Protein AF-0000000068716105 (afdb_homodimer)

Organism: Bacillus thuringiensis (NCBI:txid1428)

Solvent-accessible surface area (backbone atoms only — not comparable to full-atom values): 15170 Å² total; per-residue (Å²): 141,80,82,82,73,79,74,90,69,77,78,75,69,70,77,63,71,76,66,71,75,69,74,71,76,75,74,76,77,74,76,75,74,74,71,72,64,77,72,72,66,58,51,71,46,71,33,35,36,39,41,33,34,45,45,61,35,68,44,78,45,56,39,78,57,59,36,34,36,40,36,34,21,76,18,67,44,70,47,35,56,28,26,69,95,76,71,38,77,41,80,36,47,46,70,33,71,48,77,46,77,45,68,53,88,64,67,48,79,40,65,29,34,16,79,88,35,44,91,39,53,18,48,39,34,38,35,27,83,136,86,74,88,76,79,79,75,73,74,75,71,71,70,73,65,69,73,66,72,75,69,72,71,78,74,74,75,76,74,77,75,73,73,71,72,64,77,69,71,66,60,52,71,44,71,34,35,37,40,40,33,36,45,46,61,37,68,42,77,44,55,39,77,57,58,36,34,36,41,37,34,20,74,17,67,44,71,45,35,54,28,27,67,96,75,72,38,77,41,80,37,46,46,69,33,68,48,77,46,75,45,68,52,88,64,68,47,79,40,65,29,32,18,78,88,35,44,91,40,54,18,47,39,34,38,35,28,83

Foldseek 3Di:
DDPPPPPDPDDPPPPPDPPDPPVPPPPPPPPPPPPVVVCVVVDDDDDDDDFDEDVVQEAEDEQPDKDKDKDAAQDQAWWWWDFVVQPGTGIAGHGGIDIDIGHHNDFDKTKTATPVCRVVPHIGIYGYD/DDDDPPPPPDPDPPPPPPPDPPVPPPPPPPPPPPPVVVCVVVDDDDDDDDFDEDVVQEAEDEQPDKDKDKDAAQDQAKWWWDFVVQPGTGIAGHGGIDIDIGHHNDFDKTKTATPVCRVVPHIGIYGYD

Structure (mmCIF, N/CA/C/O backbone):
data_AF-0000000068716105-model_v1
#
loop_
_entity.id
_entity.type
_entity.pdbx_description
1 polymer 'Cytochrome B'
#
loop_
_atom_site.group_PDB
_atom_site.id
_atom_site.type_symbol
_atom_site.label_atom_id
_atom_site.label_alt_id
_atom_site.label_comp_id
_atom_site.label_asym_id
_atom_site.label_entity_id
_atom_site.label_seq_id
_atom_site.pdbx_PDB_ins_code
_atom_site.Cartn_x
_atom_site.Cartn_y
_atom_site.Cartn_z
_atom_site.occupancy
_atom_site.B_iso_or_equiv
_atom_site.auth_seq_id
_atom_site.auth_comp_id
_atom_site.auth_asym_id
_atom_site.auth_atom_id
_atom_site.pdbx_PDB_model_num
ATOM 1 N N . MET A 1 1 ? -62.469 113.5 -7.594 1 25.72 1 MET A N 1
ATOM 2 C CA . MET A 1 1 ? -61.531 112.688 -8.367 1 25.72 1 MET A CA 1
ATOM 3 C C . MET A 1 1 ? -61.25 111.375 -7.656 1 25.72 1 MET A C 1
ATOM 5 O O . MET A 1 1 ? -61.125 110.312 -8.297 1 25.72 1 MET A O 1
ATOM 9 N N . SER A 1 2 ? -60.875 111.25 -6.277 1 31.31 2 SER A N 1
ATOM 10 C CA . SER A 1 2 ? -59.656 110.562 -5.82 1 31.31 2 SER A CA 1
ATOM 11 C C . SER A 1 2 ? -59.969 109.125 -5.359 1 31.31 2 SER A C 1
ATOM 13 O O . SER A 1 2 ? -59.094 108.375 -5.031 1 31.31 2 SER A O 1
ATOM 15 N N . MET A 1 3 ? -61.156 108.688 -4.941 1 34.69 3 MET A N 1
ATOM 16 C CA . MET A 1 3 ? -61.375 107.688 -3.871 1 34.69 3 MET A CA 1
ATOM 17 C C . MET A 1 3 ? -61.188 106.312 -4.391 1 34.69 3 MET A C 1
ATOM 19 O O . MET A 1 3 ? -61.438 105.312 -3.668 1 34.69 3 MET A O 1
ATOM 23 N N . ASN A 1 4 ? -60.938 106 -5.789 1 39 4 ASN A N 1
ATOM 24 C CA . ASN A 1 4 ? -61.188 104.688 -6.324 1 39 4 ASN A CA 1
ATOM 25 C C . ASN A 1 4 ? -60.062 103.75 -5.957 1 39 4 ASN A C 1
ATOM 27 O O . ASN A 1 4 ? -59.281 103.312 -6.816 1 39 4 ASN A O 1
ATOM 31 N N . ARG A 1 5 ? -59.062 104.062 -5.035 1 38.88 5 ARG A N 1
ATOM 32 C CA . ARG A 1 5 ? -57.75 103.438 -4.941 1 38.88 5 ARG A CA 1
ATOM 33 C C . ARG A 1 5 ? -57.875 102 -4.48 1 38.88 5 ARG A C 1
ATOM 35 O O . ARG A 1 5 ? -56.875 101.312 -4.301 1 38.88 5 ARG A O 1
ATOM 42 N N . TRP A 1 6 ? -59 101.5 -3.787 1 37.72 6 TRP A N 1
ATOM 43 C CA . TRP A 1 6 ? -58.938 100.438 -2.77 1 37.72 6 TRP A CA 1
ATOM 44 C C . TRP A 1 6 ? -58.75 99.125 -3.412 1 37.72 6 TRP A C 1
ATOM 46 O O . TRP A 1 6 ? -58.469 98.125 -2.721 1 37.72 6 TRP A O 1
ATOM 56 N N . LEU A 1 7 ? -59.062 98.938 -4.746 1 35.5 7 LEU A N 1
ATOM 57 C CA . LEU A 1 7 ? -59.531 97.625 -5.156 1 35.5 7 LEU A CA 1
ATOM 58 C C . LEU A 1 7 ? -58.375 96.625 -5.129 1 35.5 7 LEU A C 1
ATOM 60 O O . LEU A 1 7 ? -58.531 95.5 -4.656 1 35.5 7 LEU A O 1
ATOM 64 N N . PHE A 1 8 ? -57.188 96.625 -5.898 1 39.88 8 PHE A N 1
ATOM 65 C CA . PHE A 1 8 ? -56.688 95.5 -6.695 1 39.88 8 PHE A CA 1
ATOM 66 C C . PHE A 1 8 ? -55.688 94.688 -5.906 1 39.88 8 PHE A C 1
ATOM 68 O O . PHE A 1 8 ? -54.5 94.688 -6.176 1 39.88 8 PHE A O 1
ATOM 75 N N . ARG A 1 9 ? -55.656 94.812 -4.535 1 36.78 9 ARG A N 1
ATOM 76 C CA . ARG A 1 9 ? -54.5 94.312 -3.768 1 36.78 9 ARG A CA 1
ATOM 77 C C . ARG A 1 9 ? -54.344 92.812 -3.881 1 36.78 9 ARG A C 1
ATOM 79 O O . ARG A 1 9 ? -53.219 92.312 -3.791 1 36.78 9 ARG A O 1
ATOM 86 N N . PHE A 1 10 ? -55.406 92 -3.635 1 38.53 10 PHE A N 1
ATOM 87 C CA . PHE A 1 10 ? -55.219 90.875 -2.75 1 38.53 10 PHE A CA 1
ATOM 88 C C . PHE A 1 10 ? -54.625 89.688 -3.51 1 38.53 10 PHE A C 1
ATOM 90 O O . PHE A 1 10 ? -54.375 88.625 -2.922 1 38.53 10 PHE A O 1
ATOM 97 N N . SER A 1 11 ? -54.75 89.562 -4.855 1 38.34 11 SER A N 1
ATOM 98 C CA . SER A 1 11 ? -54.875 88.188 -5.391 1 38.34 11 SER A CA 1
ATOM 99 C C . SER A 1 11 ? -53.531 87.5 -5.363 1 38.34 11 SER A C 1
ATOM 101 O O . SER A 1 11 ? -53.438 86.375 -5.852 1 38.34 11 SER A O 1
ATOM 103 N N . SER A 1 12 ? -52.406 88.188 -5.203 1 40.97 12 SER A N 1
ATOM 104 C CA . SER A 1 12 ? -51.188 87.562 -5.797 1 40.97 12 SER A CA 1
ATOM 105 C C . SER A 1 12 ? -50.656 86.438 -4.938 1 40.97 12 SER A C 1
ATOM 107 O O . SER A 1 12 ? -49.562 85.938 -5.191 1 40.97 12 SER A O 1
ATOM 109 N N . LEU A 1 13 ? -51.219 86.312 -3.68 1 38.12 13 LEU A N 1
ATOM 110 C CA . LEU A 1 13 ? -50.438 85.625 -2.662 1 38.12 13 LEU A CA 1
ATOM 111 C C . LEU A 1 13 ? -50.281 84.125 -3.008 1 38.12 13 LEU A C 1
ATOM 113 O O . LEU A 1 13 ? -49.406 83.438 -2.465 1 38.12 13 LEU A O 1
ATOM 117 N N . LEU A 1 14 ? -51.25 83.562 -3.76 1 39.34 14 LEU A N 1
ATOM 118 C CA . LEU A 1 14 ? -51.438 82.125 -3.572 1 39.34 14 LEU A CA 1
ATOM 119 C C . LEU A 1 14 ? -50.312 81.375 -4.23 1 39.34 14 LEU A C 1
ATOM 121 O O . LEU A 1 14 ? -50.062 80.188 -3.879 1 39.34 14 LEU A O 1
ATOM 125 N N . VAL A 1 15 ? -49.719 81.875 -5.297 1 41.03 15 VAL A N 1
ATOM 126 C CA . VAL A 1 15 ? -49.094 80.938 -6.18 1 41.03 15 VAL A CA 1
ATOM 127 C C . VAL A 1 15 ? -47.75 80.438 -5.562 1 41.03 15 VAL A C 1
ATOM 129 O O . VAL A 1 15 ? -46.969 79.812 -6.211 1 41.03 15 VAL A O 1
ATOM 132 N N . MET A 1 16 ? -47.531 80.875 -4.25 1 33.84 16 MET A N 1
ATOM 133 C CA . MET A 1 16 ? -46.156 80.688 -3.789 1 33.84 16 MET A CA 1
ATOM 134 C C . MET A 1 16 ? -45.75 79.25 -3.76 1 33.84 16 MET A C 1
ATOM 136 O O . MET A 1 16 ? -44.562 78.875 -3.801 1 33.84 16 MET A O 1
ATOM 140 N N . ILE A 1 17 ? -46.656 78.375 -3.258 1 40.44 17 ILE A N 1
ATOM 141 C CA . ILE A 1 17 ? -46.094 77.312 -2.404 1 40.44 17 ILE A CA 1
ATOM 142 C C . ILE A 1 17 ? -45.469 76.25 -3.268 1 40.44 17 ILE A C 1
ATOM 144 O O . ILE A 1 17 ? -44.781 75.375 -2.756 1 40.44 17 ILE A O 1
ATOM 148 N N . VAL A 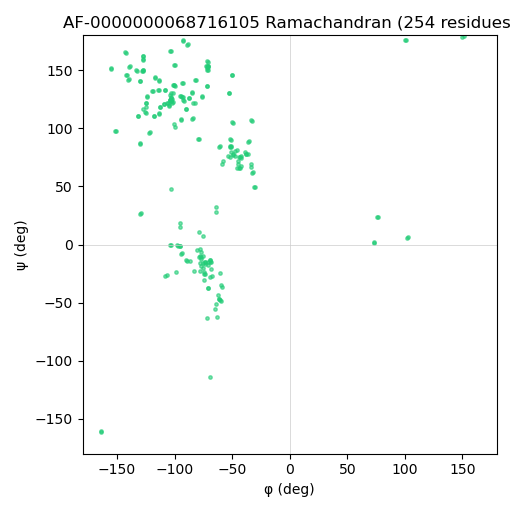1 18 ? -45.75 76.188 -4.551 1 41.72 18 VAL A N 1
ATOM 149 C CA . VAL A 1 18 ? -45.5 74.875 -5.121 1 41.72 18 VAL A CA 1
ATOM 150 C C . VAL A 1 18 ? -44 74.625 -5.195 1 41.72 18 VAL A C 1
ATOM 152 O O . VAL A 1 18 ? -43.562 73.5 -5.559 1 41.72 18 VAL A O 1
ATOM 155 N N . TRP A 1 19 ? -43.156 75.75 -5.035 1 39.22 19 TRP A N 1
ATOM 156 C CA . TRP A 1 19 ? -41.844 75.5 -5.602 1 39.22 19 TRP A CA 1
ATOM 157 C C . TRP A 1 19 ? -41.125 74.375 -4.832 1 39.22 19 TRP A C 1
ATOM 159 O O . TRP A 1 19 ? -40.344 73.625 -5.414 1 39.22 19 TRP A O 1
ATOM 169 N N . TRP A 1 20 ? -40.969 74.5 -3.51 1 44 20 TRP A N 1
ATOM 170 C CA . TRP A 1 20 ? -39.656 74.125 -2.996 1 44 20 TRP A CA 1
ATOM 171 C C . TRP A 1 20 ? -39.5 72.625 -2.922 1 44 20 TRP A C 1
ATOM 173 O O . TRP A 1 20 ? -38.562 72.125 -2.322 1 44 20 TRP A O 1
ATOM 183 N N . MET A 1 21 ? -40.562 71.875 -3.066 1 40.06 21 MET A N 1
ATOM 184 C CA . MET A 1 21 ? -40.281 70.5 -2.555 1 40.06 21 MET A CA 1
ATOM 185 C C . MET A 1 21 ? -39.188 69.812 -3.383 1 40.06 21 MET A C 1
ATOM 187 O O . MET A 1 21 ? -39.5 69.125 -4.332 1 40.06 21 MET A O 1
ATOM 191 N N . SER A 1 22 ? -38.219 70.5 -4.027 1 41.44 22 SER A N 1
ATOM 192 C CA . SER A 1 22 ? -37.281 69.625 -4.695 1 41.44 22 SER A CA 1
ATOM 193 C C . SER A 1 22 ? -36.625 68.688 -3.705 1 41.44 22 SER A C 1
ATOM 195 O O . SER A 1 22 ? -35.844 69.125 -2.838 1 41.44 22 SER A O 1
ATOM 197 N N . LEU A 1 23 ? -37.375 67.688 -3.1 1 42.81 23 LEU A N 1
ATOM 198 C CA . LEU A 1 23 ? -36.812 66.562 -2.354 1 42.81 23 LEU A CA 1
ATOM 199 C C . LEU A 1 23 ? -35.594 66 -3.074 1 42.81 23 LEU A C 1
ATOM 201 O O . LEU A 1 23 ? -35.656 65.625 -4.242 1 42.81 23 LEU A O 1
ATOM 205 N N . GLY A 1 24 ? -34.469 66.688 -2.977 1 40.56 24 GLY A N 1
ATOM 206 C CA . GLY A 1 24 ? -33.188 66.062 -3.322 1 40.56 24 GLY A CA 1
ATOM 207 C C . GLY A 1 24 ? -33.125 64.562 -2.93 1 40.56 24 GLY A C 1
ATOM 208 O O . GLY A 1 24 ? -33.438 64.25 -1.786 1 40.56 24 GLY A O 1
ATOM 209 N N . SER A 1 25 ? -33.562 63.688 -3.85 1 49.69 25 SER A N 1
ATOM 210 C CA . SER A 1 25 ? -33.281 62.25 -3.725 1 49.69 25 SER A CA 1
ATOM 211 C C . SER A 1 25 ? -31.828 62.031 -3.283 1 49.69 25 SER A C 1
ATOM 213 O O . SER A 1 25 ? -30.891 62.25 -4.055 1 49.69 25 SER A O 1
ATOM 215 N N . PHE A 1 26 ? -31.516 62.438 -2.006 1 49.69 26 PHE A N 1
ATOM 216 C CA . PHE A 1 26 ? -30.25 61.906 -1.532 1 49.69 26 PHE A CA 1
ATOM 217 C C . PHE A 1 26 ? -30.156 60.406 -1.794 1 49.69 26 PHE A C 1
ATOM 219 O O . PHE A 1 26 ? -30.906 59.625 -1.22 1 49.69 26 PHE A O 1
ATOM 226 N N . HIS A 1 27 ? -29.812 60 -3.02 1 52.53 27 HIS A N 1
ATOM 227 C CA . HIS A 1 27 ? -29.391 58.625 -3.234 1 52.53 27 HIS A CA 1
ATOM 228 C C . HIS A 1 27 ? -28.281 58.219 -2.271 1 52.53 27 HIS A C 1
ATOM 230 O O . HIS A 1 27 ? -27.172 58.75 -2.346 1 52.53 27 HIS A O 1
ATOM 236 N N . VAL A 1 28 ? -28.562 57.969 -1.052 1 52.78 28 VAL A N 1
ATOM 237 C CA . VAL A 1 28 ? -27.609 57.312 -0.178 1 52.78 28 VAL A CA 1
ATOM 238 C C . VAL A 1 28 ? -27.094 56.031 -0.843 1 52.78 28 VAL A C 1
ATOM 240 O O . VAL A 1 28 ? -27.859 55.094 -1.065 1 52.78 28 VAL A O 1
ATOM 243 N N . PHE A 1 29 ? -26.078 56.188 -1.701 1 52.53 29 PHE A N 1
ATOM 244 C CA . PHE A 1 29 ? -25.375 55 -2.09 1 52.53 29 PHE A CA 1
ATOM 245 C C . PHE A 1 29 ? -24.734 54.312 -0.876 1 52.53 29 PHE A C 1
ATOM 247 O O . PHE A 1 29 ? -23.859 54.906 -0.233 1 52.53 29 PHE A O 1
ATOM 254 N N . ALA A 1 30 ? -25.406 53.469 -0.102 1 51.16 30 ALA A N 1
ATOM 255 C CA . ALA A 1 30 ? -24.781 52.562 0.854 1 51.16 30 ALA A CA 1
ATOM 256 C C . ALA A 1 30 ? -23.688 51.75 0.183 1 51.16 30 ALA A C 1
ATOM 258 O O . ALA A 1 30 ? -23.953 50.969 -0.742 1 51.16 30 ALA A O 1
ATOM 259 N N . SER A 1 31 ? -22.469 52.188 0.172 1 54.03 31 SER A N 1
ATOM 260 C CA . SER A 1 31 ? -21.375 51.312 -0.175 1 54.03 31 SER A CA 1
ATOM 261 C C . SER A 1 31 ? -21.422 50.031 0.647 1 54.03 31 SER A C 1
ATOM 263 O O . SER A 1 31 ? -21.328 50.062 1.876 1 54.03 31 SER A O 1
ATOM 265 N N . VAL A 1 32 ? -22.156 49 0.291 1 54.53 32 VAL A N 1
ATOM 266 C CA . VAL A 1 32 ? -21.984 47.688 0.858 1 54.53 32 VAL A CA 1
ATOM 267 C C . VAL A 1 32 ? -20.5 47.281 0.816 1 54.53 32 VAL A C 1
ATOM 269 O O . VAL A 1 32 ? -19.938 47.094 -0.262 1 54.53 32 VAL A O 1
ATOM 272 N N . ASN A 1 33 ? -19.656 47.781 1.684 1 49.81 33 ASN A N 1
ATOM 273 C CA . ASN A 1 33 ? -18.359 47.156 1.849 1 49.81 33 ASN A CA 1
ATOM 274 C C . ASN A 1 33 ? -18.484 45.625 1.913 1 49.81 33 ASN A C 1
ATOM 276 O O . ASN A 1 33 ? -18.984 45.094 2.895 1 49.81 33 ASN A O 1
ATOM 280 N N . VAL A 1 34 ? -18.703 44.969 0.798 1 51.78 34 VAL A N 1
ATOM 281 C CA . VAL A 1 34 ? -18.516 43.5 0.78 1 51.78 34 VAL A CA 1
ATOM 282 C C . VAL A 1 34 ? -17.203 43.156 1.491 1 51.78 34 VAL A C 1
ATOM 284 O O . VAL A 1 34 ? -16.109 43.406 0.972 1 51.78 34 VAL A O 1
ATOM 287 N N . VAL A 1 35 ? -17.094 43.281 2.873 1 50.06 35 VAL A N 1
ATOM 288 C CA . VAL A 1 35 ? -15.992 42.625 3.572 1 50.06 35 VAL A CA 1
ATOM 289 C C . VAL A 1 35 ? -15.727 41.281 2.957 1 50.06 35 VAL A C 1
ATOM 291 O O . VAL A 1 35 ? -16.562 40.375 3.039 1 50.06 35 VAL A O 1
ATOM 294 N N . THR A 1 36 ? -15.07 41.156 1.821 1 49.59 36 THR A N 1
ATOM 295 C CA . THR A 1 36 ? -14.531 39.844 1.416 1 49.59 36 THR A CA 1
ATOM 296 C C . THR A 1 36 ? -13.859 39.156 2.592 1 49.59 36 THR A C 1
ATOM 298 O O . THR A 1 36 ? -12.82 39.625 3.078 1 49.59 36 THR A O 1
ATOM 301 N N . GLN A 1 37 ? -14.562 38.781 3.605 1 47.81 37 GLN A N 1
ATOM 302 C CA . GLN A 1 37 ? -13.891 37.906 4.559 1 47.81 37 GLN A CA 1
ATOM 303 C C . GLN A 1 37 ? -12.883 37 3.855 1 47.81 37 GLN A C 1
ATOM 305 O O . GLN A 1 37 ? -13.164 36.438 2.791 1 47.81 37 GLN A O 1
ATOM 310 N N . PRO A 1 38 ? -11.594 37.25 3.982 1 46.31 38 PRO A N 1
ATOM 311 C CA . PRO A 1 38 ? -10.734 36.188 3.441 1 46.31 38 PRO A CA 1
ATOM 312 C C . PRO A 1 38 ? -11.305 34.781 3.668 1 46.31 38 PRO A C 1
ATOM 314 O O . PRO A 1 38 ? -11.602 34.406 4.809 1 46.31 38 PRO A O 1
ATOM 317 N N . THR A 1 39 ? -12.258 34.312 2.936 1 46.66 39 THR A N 1
ATOM 318 C CA . THR A 1 39 ? -12.555 32.875 3.021 1 46.66 39 THR A CA 1
ATOM 319 C C . THR A 1 39 ? -11.289 32.094 3.307 1 46.66 39 THR A C 1
ATOM 321 O O . THR A 1 39 ? -10.438 31.938 2.432 1 46.66 39 THR A O 1
ATOM 324 N N . ASP A 1 40 ? -10.68 32.312 4.395 1 50.56 40 ASP A N 1
ATOM 325 C CA . ASP A 1 40 ? -9.648 31.328 4.758 1 50.56 40 ASP A CA 1
ATOM 326 C C . ASP A 1 40 ? -9.984 29.938 4.227 1 50.56 40 ASP A C 1
ATOM 328 O O . ASP A 1 40 ? -10.789 29.219 4.82 1 50.56 40 ASP A O 1
ATOM 332 N N . VAL A 1 41 ? -10.297 29.906 3.012 1 52.81 41 VAL A N 1
ATOM 333 C CA . VAL A 1 41 ? -10.477 28.609 2.365 1 52.81 41 VAL A CA 1
ATOM 334 C C . VAL A 1 41 ? -9.5 27.594 2.967 1 52.81 41 VAL A C 1
ATOM 336 O O . VAL A 1 41 ? -8.289 27.688 2.762 1 52.81 41 VAL A O 1
ATOM 339 N N . THR A 1 42 ? -9.758 27.266 4.184 1 60.19 42 THR A N 1
ATOM 340 C CA . THR A 1 42 ? -8.953 26.203 4.785 1 60.19 42 THR A CA 1
ATOM 341 C C . THR A 1 42 ? -8.93 24.969 3.893 1 60.19 42 THR A C 1
ATOM 343 O O . THR A 1 42 ? -9.953 24.312 3.707 1 60.19 42 THR A O 1
ATOM 346 N N . ASN A 1 43 ? -8.117 25.016 2.906 1 69.69 43 ASN A N 1
ATOM 347 C CA . ASN A 1 43 ? -7.918 23.859 2.023 1 69.69 43 ASN A CA 1
ATOM 348 C C . ASN A 1 43 ? -7.641 22.594 2.814 1 69.69 43 ASN A C 1
ATOM 350 O O . ASN A 1 43 ? -6.781 22.578 3.701 1 69.69 43 ASN A O 1
ATOM 354 N N . VAL A 1 44 ? -8.703 21.781 2.82 1 83.31 44 VAL A N 1
ATOM 355 C CA . VAL A 1 44 ? -8.523 20.484 3.465 1 83.31 44 VAL A CA 1
ATOM 356 C C . VAL A 1 44 ? -7.898 19.5 2.482 1 83.31 44 VAL A C 1
ATOM 358 O O . VAL A 1 44 ? -8.375 19.344 1.355 1 83.31 44 VAL A O 1
ATOM 361 N N . ILE A 1 45 ? -6.781 18.969 2.818 1 87.94 45 ILE A N 1
ATOM 362 C CA . ILE A 1 45 ? -6.129 17.922 2.043 1 87.94 45 ILE A CA 1
ATOM 363 C C . ILE A 1 45 ? -6.27 16.578 2.76 1 87.94 45 ILE A C 1
ATOM 365 O O . ILE A 1 45 ? -5.914 16.453 3.936 1 87.94 45 ILE A O 1
ATOM 369 N N . GLU A 1 46 ? -6.84 15.594 2.145 1 91 46 GLU A N 1
ATOM 370 C CA . GLU A 1 46 ? -6.938 14.25 2.711 1 91 46 GLU A CA 1
ATOM 371 C C . GLU A 1 46 ? -5.676 13.438 2.432 1 91 46 GLU A C 1
ATOM 373 O O . GLU A 1 46 ? -5.16 13.453 1.313 1 91 46 GLU A O 1
ATOM 378 N N . VAL A 1 47 ? -5.152 12.844 3.482 1 94.25 47 VAL A N 1
ATOM 379 C CA . VAL A 1 47 ? -4.016 11.945 3.363 1 94.25 47 VAL A CA 1
ATOM 380 C C . VAL A 1 47 ? -4.363 10.586 3.98 1 94.25 47 VAL A C 1
ATOM 382 O O . VAL A 1 47 ? -4.703 10.508 5.16 1 94.25 47 VAL A O 1
ATOM 385 N N . GLU A 1 48 ? -4.293 9.539 3.252 1 92.69 48 GLU A N 1
ATOM 386 C CA . GLU A 1 48 ? -4.527 8.188 3.754 1 92.69 48 GLU A CA 1
ATOM 387 C C . GLU A 1 48 ? -3.219 7.527 4.18 1 92.69 48 GLU A C 1
ATOM 389 O O . GLU A 1 48 ? -2.193 7.684 3.514 1 92.69 48 GLU A O 1
ATOM 394 N N . LEU A 1 49 ? -3.211 6.859 5.199 1 90 49 LEU A N 1
ATOM 395 C CA . LEU A 1 49 ? -2.168 5.938 5.637 1 90 49 LEU A CA 1
ATOM 396 C C . LEU A 1 49 ? -2.592 4.488 5.41 1 90 49 LEU A C 1
ATOM 398 O O . LEU A 1 49 ? -3.645 4.062 5.895 1 90 49 LEU A O 1
ATOM 402 N N . ASN A 1 50 ? -1.77 3.818 4.695 1 90.25 50 ASN A N 1
ATOM 403 C CA . ASN A 1 50 ? -2.168 2.486 4.254 1 90.25 50 ASN A CA 1
ATOM 404 C C . ASN A 1 50 ? -1.116 1.439 4.605 1 90.25 50 ASN A C 1
ATOM 406 O O . ASN A 1 50 ? 0.056 1.771 4.797 1 90.25 50 ASN A O 1
ATOM 410 N N . ASP A 1 51 ? -1.456 0.139 4.66 1 88.12 51 ASP A N 1
ATOM 411 C CA . ASP A 1 51 ? -0.606 -1.007 4.969 1 88.12 51 ASP A CA 1
ATOM 412 C C . ASP A 1 51 ? 0.036 -1.57 3.705 1 88.12 51 ASP A C 1
ATOM 414 O O . ASP A 1 51 ? -0.301 -1.155 2.594 1 88.12 51 ASP A O 1
ATOM 418 N N . ASP A 1 52 ? 0.996 -2.555 3.936 1 90.19 52 ASP A N 1
ATOM 419 C CA . ASP A 1 52 ? 1.477 -3.41 2.854 1 90.19 52 ASP A CA 1
ATOM 420 C C . ASP A 1 52 ? 0.312 -4.027 2.084 1 90.19 52 ASP A C 1
ATOM 422 O O . ASP A 1 52 ? -0.717 -4.367 2.672 1 90.19 52 ASP A O 1
ATOM 426 N N . TYR A 1 53 ? 0.498 -4.199 0.773 1 90.5 53 TYR A N 1
ATOM 427 C CA . TYR A 1 53 ? -0.64 -4.715 0.021 1 90.5 53 TYR A CA 1
ATOM 428 C C . TYR A 1 53 ? -0.178 -5.426 -1.246 1 90.5 53 TYR A C 1
ATOM 430 O O . TYR A 1 53 ? 0.925 -5.18 -1.737 1 90.5 53 TYR A O 1
ATOM 438 N N . PHE A 1 54 ? -0.945 -6.383 -1.698 1 93.69 54 PHE A N 1
ATOM 439 C CA . PHE A 1 54 ? -0.848 -6.922 -3.051 1 93.69 54 PHE A CA 1
ATOM 440 C C . PHE A 1 54 ? -1.605 -6.043 -4.039 1 93.69 54 PHE A C 1
ATOM 442 O O . PHE A 1 54 ? -2.676 -5.52 -3.721 1 93.69 54 PHE A O 1
ATOM 449 N N . ASN A 1 55 ? -1.091 -5.863 -5.199 1 91.31 55 ASN A N 1
ATOM 450 C CA . ASN A 1 55 ? -1.807 -5.211 -6.289 1 91.31 55 ASN A CA 1
ATOM 451 C C . ASN A 1 55 ? -1.712 -6.012 -7.582 1 91.31 55 ASN A C 1
ATOM 453 O O . ASN A 1 55 ? -0.641 -6.105 -8.188 1 91.31 55 ASN A O 1
ATOM 457 N N . PRO A 1 56 ? -2.822 -6.637 -8.086 1 92.38 56 PRO A N 1
ATOM 458 C CA . PRO A 1 56 ? -4.148 -6.68 -7.465 1 92.38 56 PRO A CA 1
ATOM 459 C C . PRO A 1 56 ? -4.191 -7.574 -6.23 1 92.38 56 PRO A C 1
ATOM 461 O O . PRO A 1 56 ? -3.336 -8.453 -6.07 1 92.38 56 PRO A O 1
ATOM 464 N N . ASN A 1 57 ? -5.18 -7.223 -5.309 1 91.81 57 ASN A N 1
ATOM 465 C CA . ASN A 1 57 ? -5.336 -8.07 -4.133 1 91.81 57 ASN A CA 1
ATOM 466 C C . ASN A 1 57 ? -6.406 -9.141 -4.348 1 91.81 57 ASN A C 1
ATOM 468 O O . ASN A 1 57 ? -6.621 -9.992 -3.486 1 91.81 57 ASN A O 1
ATOM 472 N N . VAL A 1 58 ? -7.184 -9.086 -5.504 1 91.75 58 VAL A N 1
ATOM 473 C CA . VAL A 1 58 ? -8.047 -10.156 -5.98 1 91.75 58 VAL A CA 1
ATOM 474 C C . VAL A 1 58 ? -7.566 -10.641 -7.348 1 91.75 58 VAL A C 1
ATOM 476 O O . VAL A 1 58 ? -7.633 -9.898 -8.336 1 91.75 58 VAL A O 1
ATOM 479 N N . ILE A 1 59 ? -7.039 -11.82 -7.41 1 93.5 59 ILE A N 1
ATOM 480 C CA . ILE A 1 59 ? -6.477 -12.414 -8.617 1 93.5 59 ILE A CA 1
ATOM 481 C C . ILE A 1 59 ? -7.387 -13.539 -9.109 1 93.5 59 ILE A C 1
ATOM 483 O O . ILE A 1 59 ? -7.672 -14.484 -8.367 1 93.5 59 ILE A O 1
ATOM 487 N N . THR A 1 60 ? -7.883 -13.461 -10.281 1 92 60 THR A N 1
ATOM 488 C CA . THR A 1 60 ? -8.719 -14.5 -10.867 1 92 60 THR A CA 1
ATOM 489 C C . THR A 1 60 ? -7.934 -15.312 -11.898 1 92 60 THR A C 1
ATOM 491 O O . THR A 1 60 ? -7.344 -14.742 -12.82 1 92 60 THR A O 1
ATOM 494 N N . ILE A 1 61 ? -7.895 -16.641 -11.695 1 92.5 61 ILE A N 1
ATOM 495 C CA . ILE A 1 61 ? -7.215 -17.5 -12.664 1 92.5 61 ILE A CA 1
ATOM 496 C C . ILE A 1 61 ? -8.148 -18.625 -13.102 1 92.5 61 ILE A C 1
ATOM 498 O O . ILE A 1 61 ? -9.055 -19.016 -12.359 1 92.5 61 ILE A O 1
ATOM 502 N N . PRO A 1 62 ? -7.988 -19.062 -14.266 1 89.06 62 PRO A N 1
ATOM 503 C CA . PRO A 1 62 ? -8.844 -20.141 -14.766 1 89.06 62 PRO A CA 1
ATOM 504 C C . PRO A 1 62 ? -8.523 -21.484 -14.117 1 89.06 62 PRO A C 1
ATOM 506 O O . PRO A 1 62 ? -7.383 -21.734 -13.727 1 89.06 62 PRO A O 1
ATOM 509 N N . LEU A 1 63 ? -9.586 -22.328 -14.023 1 91.25 63 LEU A N 1
ATOM 510 C CA . LEU A 1 63 ? -9.406 -23.672 -13.508 1 91.25 63 LEU A CA 1
ATOM 511 C C . LEU A 1 63 ? -8.641 -24.547 -14.508 1 91.25 63 LEU A C 1
ATOM 513 O O . LEU A 1 63 ? -7.801 -25.359 -14.117 1 91.25 63 LEU A O 1
ATOM 517 N N . GLU A 1 64 ? -8.922 -24.344 -15.734 1 87.38 64 GLU A N 1
ATOM 518 C CA . GLU A 1 64 ? -8.266 -25.156 -16.766 1 87.38 64 GLU A CA 1
ATOM 519 C C . GLU A 1 64 ? -7 -24.484 -17.266 1 87.38 64 GLU A C 1
ATOM 521 O O . GLU A 1 64 ? -7.008 -23.297 -17.594 1 87.38 64 GLU A O 1
ATOM 526 N N . GLY A 1 65 ? -5.969 -25.25 -17.125 1 83.88 65 GLY A N 1
ATOM 527 C CA . GLY A 1 65 ? -4.703 -24.75 -17.656 1 83.88 65 GLY A CA 1
ATOM 528 C C . GLY A 1 65 ? -3.797 -24.188 -16.578 1 83.88 65 GLY A C 1
ATOM 529 O O . GLY A 1 65 ? -4.145 -24.188 -15.391 1 83.88 65 GLY A O 1
ATOM 530 N N . SER A 1 66 ? -2.646 -23.828 -17.016 1 89.12 66 SER A N 1
ATOM 531 C CA . SER A 1 66 ? -1.658 -23.203 -16.141 1 89.12 66 SER A CA 1
ATOM 532 C C . SER A 1 66 ? -1.638 -21.688 -16.297 1 89.12 66 SER A C 1
ATOM 534 O O . SER A 1 66 ? -1.87 -21.188 -17.406 1 89.12 66 SER A O 1
ATOM 536 N N . THR A 1 67 ? -1.57 -21.094 -15.219 1 90.12 67 THR A N 1
ATOM 537 C CA . THR A 1 67 ? -1.398 -19.641 -15.227 1 90.12 67 THR A CA 1
ATOM 538 C C . THR A 1 67 ? -0.045 -19.25 -14.641 1 90.12 67 THR A C 1
ATOM 540 O O . THR A 1 67 ? 0.37 -19.797 -13.609 1 90.12 67 THR A O 1
ATOM 543 N N . THR A 1 68 ? 0.646 -18.375 -15.32 1 92.06 68 THR A N 1
ATOM 544 C CA . THR A 1 68 ? 1.889 -17.828 -14.773 1 92.06 68 THR A CA 1
ATOM 545 C C . THR A 1 68 ? 1.638 -16.516 -14.062 1 92.06 68 THR A C 1
ATOM 547 O O . THR A 1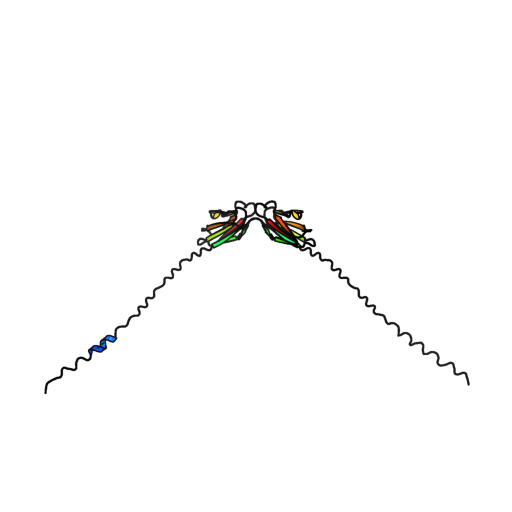 68 ? 0.964 -15.625 -14.594 1 92.06 68 THR A O 1
ATOM 550 N N . LEU A 1 69 ? 2.09 -16.438 -12.883 1 93.94 69 LEU A N 1
ATOM 551 C CA . LEU A 1 69 ? 2.076 -15.18 -12.141 1 93.94 69 LEU A CA 1
ATOM 552 C C . LEU A 1 69 ? 3.465 -14.547 -12.117 1 93.94 69 LEU A C 1
ATOM 554 O O . LEU A 1 69 ? 4.441 -15.195 -11.734 1 93.94 69 LEU A O 1
ATOM 558 N N . LEU A 1 70 ? 3.529 -13.336 -12.531 1 95.12 70 LEU A N 1
ATOM 559 C CA . LEU A 1 70 ? 4.73 -12.523 -12.359 1 95.12 70 LEU A CA 1
ATOM 560 C C . LEU A 1 70 ? 4.641 -11.672 -11.094 1 95.12 70 LEU A C 1
ATOM 562 O O . LEU A 1 70 ? 3.916 -10.68 -11.062 1 95.12 70 LEU A O 1
ATOM 566 N N . LEU A 1 71 ? 5.402 -12.062 -10.141 1 96.31 71 LEU A N 1
ATOM 567 C CA . LEU A 1 71 ? 5.434 -11.352 -8.867 1 96.31 71 LEU A CA 1
ATOM 568 C C . LEU A 1 71 ? 6.547 -10.312 -8.844 1 96.31 71 LEU A C 1
ATOM 570 O O . LEU A 1 71 ? 7.711 -10.641 -9.086 1 96.31 71 LEU A O 1
ATOM 574 N N . LYS A 1 72 ? 6.133 -9.094 -8.508 1 95.12 72 LYS A N 1
ATOM 575 C CA . LYS A 1 72 ? 7.102 -8 -8.445 1 95.12 72 LYS A CA 1
ATOM 576 C C . LYS A 1 72 ? 7.055 -7.305 -7.09 1 95.12 72 LYS A C 1
ATOM 578 O O . LYS A 1 72 ? 6.059 -6.664 -6.75 1 95.12 72 LYS A O 1
ATOM 583 N N . ASN A 1 73 ? 8.148 -7.465 -6.391 1 94.88 73 ASN A N 1
ATOM 584 C CA . ASN A 1 73 ? 8.219 -6.715 -5.137 1 94.88 73 ASN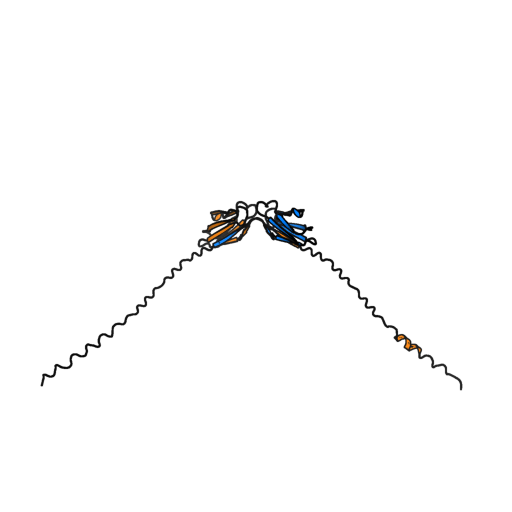 A CA 1
ATOM 585 C C . ASN A 1 73 ? 8.719 -5.289 -5.363 1 94.88 73 ASN A C 1
ATOM 587 O O . ASN A 1 73 ? 9.906 -5.074 -5.613 1 94.88 73 ASN A O 1
ATOM 591 N N . LYS A 1 74 ? 7.816 -4.406 -5.234 1 90.31 74 LYS A N 1
ATOM 592 C CA . LYS A 1 74 ? 8.125 -2.996 -5.453 1 90.31 74 LYS A CA 1
ATOM 593 C C . LYS A 1 74 ? 8.453 -2.297 -4.137 1 90.31 74 LYS A C 1
ATOM 595 O O . LYS A 1 74 ? 8.727 -1.095 -4.121 1 90.31 74 LYS A O 1
ATOM 600 N N . GLY A 1 75 ? 8.359 -3.102 -3.125 1 87.31 75 GLY A N 1
ATOM 601 C CA . GLY A 1 75 ? 8.609 -2.531 -1.81 1 87.31 75 GLY A CA 1
ATOM 602 C C . GLY A 1 75 ? 10.047 -2.674 -1.36 1 87.31 75 GLY A C 1
ATOM 603 O O . GLY A 1 75 ? 10.859 -3.309 -2.041 1 87.31 75 GLY A O 1
ATOM 604 N N . LYS A 1 76 ? 10.383 -2.092 -0.193 1 86.12 76 LYS A N 1
ATOM 605 C CA . LYS A 1 76 ? 11.703 -2.16 0.423 1 86.12 76 LYS A CA 1
ATOM 606 C C . LYS A 1 76 ? 11.812 -3.363 1.354 1 86.12 76 LYS A C 1
ATOM 608 O O . LYS A 1 76 ? 12.914 -3.734 1.771 1 86.12 76 LYS A O 1
ATOM 613 N N . ASN A 1 77 ? 10.758 -3.943 1.664 1 87.38 77 ASN A N 1
ATOM 614 C CA . ASN A 1 77 ? 10.734 -5.129 2.516 1 87.38 77 ASN A CA 1
ATOM 615 C C . ASN A 1 77 ? 10.578 -6.406 1.696 1 87.38 77 ASN A C 1
ATOM 617 O O . ASN A 1 77 ? 10.039 -6.375 0.588 1 87.38 77 ASN A O 1
ATOM 621 N N . GLU A 1 78 ? 11.086 -7.465 2.332 1 91.75 78 GLU A N 1
ATOM 622 C CA . GLU A 1 78 ? 10.758 -8.781 1.794 1 91.75 78 GLU A CA 1
ATOM 623 C C . GLU A 1 78 ? 9.297 -9.133 2.061 1 91.75 78 GLU A C 1
ATOM 625 O O . GLU A 1 78 ? 8.781 -8.891 3.156 1 91.75 78 GLU A O 1
ATOM 630 N N . HIS A 1 79 ? 8.648 -9.664 1.072 1 94.94 79 HIS A N 1
ATOM 631 C CA . HIS A 1 79 ? 7.273 -10.141 1.215 1 94.94 79 HIS A CA 1
ATOM 632 C C . HIS A 1 79 ? 7.141 -11.578 0.731 1 94.94 79 HIS A C 1
ATOM 634 O O . HIS A 1 79 ? 8.039 -12.102 0.072 1 94.94 79 HIS A O 1
ATOM 640 N N . THR A 1 80 ? 6.086 -12.219 1.132 1 95.81 80 THR A N 1
ATOM 641 C CA . THR A 1 80 ? 5.785 -13.539 0.598 1 95.81 80 THR A CA 1
ATOM 642 C C . THR A 1 80 ? 4.461 -13.531 -0.16 1 95.81 80 THR A C 1
ATOM 644 O O . THR A 1 80 ? 3.578 -12.719 0.131 1 95.81 80 THR A O 1
ATOM 647 N N . PHE A 1 81 ? 4.379 -14.273 -1.223 1 97.31 81 PHE A N 1
ATOM 648 C CA . PHE A 1 81 ? 3.137 -14.672 -1.878 1 97.31 81 PHE A CA 1
ATOM 649 C C . PHE A 1 81 ? 2.738 -16.078 -1.479 1 97.31 81 PHE A C 1
ATOM 651 O O . PHE A 1 81 ? 3.32 -17.062 -1.965 1 97.31 81 PHE A O 1
ATOM 658 N N . THR A 1 82 ? 1.76 -16.156 -0.545 1 97.12 82 THR A N 1
ATOM 659 C CA . THR A 1 82 ? 1.447 -17.438 0.06 1 97.12 82 THR A CA 1
ATOM 660 C C . THR A 1 82 ? -0.036 -17.766 -0.093 1 97.12 82 THR A C 1
ATOM 662 O O . THR A 1 82 ? -0.894 -17 0.343 1 97.12 82 THR A O 1
ATOM 665 N N . VAL A 1 83 ? -0.328 -18.828 -0.769 1 97.25 83 VAL A N 1
ATOM 666 C CA . VAL A 1 83 ? -1.657 -19.422 -0.85 1 97.25 83 VAL A CA 1
ATOM 667 C C . VAL A 1 83 ? -1.603 -20.875 -0.369 1 97.25 83 VAL A C 1
ATOM 669 O O . VAL A 1 83 ? -1.398 -21.797 -1.167 1 97.25 83 VAL A O 1
ATOM 672 N N . LYS A 1 84 ? -1.923 -21.078 0.843 1 95.38 84 LYS A N 1
ATOM 673 C CA . LYS A 1 84 ? -1.69 -22.359 1.502 1 95.38 84 LYS A CA 1
ATOM 674 C C . LYS A 1 84 ? -2.463 -23.469 0.811 1 95.38 84 LYS A C 1
ATOM 676 O O . LYS A 1 84 ? -1.893 -24.516 0.487 1 95.38 84 LYS A O 1
ATOM 681 N N . LYS A 1 85 ? -3.699 -23.234 0.529 1 95.31 85 LYS A N 1
ATOM 682 C CA . LYS A 1 85 ? -4.566 -24.281 -0.012 1 95.31 85 LYS A CA 1
ATOM 683 C C . LYS A 1 85 ? -4.16 -24.641 -1.437 1 95.31 85 LYS A C 1
ATOM 685 O O . LYS A 1 85 ? -4.602 -25.672 -1.969 1 95.31 85 LYS A O 1
ATOM 690 N N . LEU A 1 86 ? -3.367 -23.797 -2.031 1 95.38 86 LEU A N 1
ATOM 691 C CA . LEU A 1 86 ? -2.869 -24.109 -3.367 1 95.38 86 LEU A CA 1
ATOM 692 C C . LEU A 1 86 ? -1.414 -24.578 -3.311 1 95.38 86 LEU A C 1
ATOM 694 O O . LEU A 1 86 ? -0.78 -24.766 -4.348 1 95.38 86 LEU A O 1
ATOM 698 N N . GLY A 1 87 ? -0.857 -24.625 -2.164 1 94.94 87 GLY A N 1
ATOM 699 C CA . GLY A 1 87 ? 0.508 -25.094 -1.981 1 94.94 87 GLY A CA 1
ATOM 700 C C . GLY A 1 87 ? 1.549 -24.078 -2.406 1 94.94 87 GLY A C 1
ATOM 701 O O . GLY A 1 87 ? 2.664 -24.438 -2.783 1 94.94 87 GLY A O 1
ATOM 702 N N . ILE A 1 88 ? 1.186 -22.891 -2.402 1 96.12 88 ILE A N 1
ATOM 703 C CA . ILE A 1 88 ? 2.082 -21.828 -2.854 1 96.12 88 ILE A CA 1
ATOM 704 C C . ILE A 1 88 ? 2.646 -21.078 -1.649 1 96.12 88 ILE A C 1
ATOM 706 O O . ILE A 1 88 ? 1.895 -20.641 -0.782 1 96.12 88 ILE A O 1
ATOM 710 N N . ASP A 1 89 ? 3.943 -20.953 -1.575 1 97.38 89 ASP A N 1
ATOM 711 C CA . ASP A 1 89 ? 4.668 -20.156 -0.586 1 97.38 89 ASP A CA 1
ATOM 712 C C . ASP A 1 89 ? 5.992 -19.641 -1.153 1 97.38 89 ASP A C 1
ATOM 714 O O . ASP A 1 89 ? 6.996 -20.359 -1.134 1 97.38 89 ASP A O 1
ATOM 718 N N . VAL A 1 90 ? 5.98 -18.406 -1.612 1 97.5 90 VAL A N 1
ATOM 719 C CA . VAL A 1 90 ? 7.125 -17.844 -2.324 1 97.5 90 VAL A CA 1
ATOM 720 C C . VAL A 1 90 ? 7.594 -16.562 -1.633 1 97.5 90 VAL A C 1
ATOM 722 O O . VAL A 1 90 ? 6.785 -15.68 -1.348 1 97.5 90 VAL A O 1
ATOM 725 N N . VAL A 1 91 ? 8.828 -16.516 -1.336 1 97.12 91 VAL A N 1
ATOM 726 C CA . VAL A 1 91 ? 9.438 -15.281 -0.833 1 97.12 91 VAL A CA 1
ATOM 727 C C . VAL A 1 91 ? 9.898 -14.422 -2.004 1 97.12 91 VAL A C 1
ATOM 729 O O . VAL A 1 91 ? 10.57 -14.914 -2.916 1 97.12 91 VAL A O 1
ATOM 732 N N . VAL A 1 92 ? 9.5 -13.227 -2.07 1 96.56 92 VAL A N 1
ATOM 733 C CA . VAL A 1 92 ? 9.969 -12.258 -3.053 1 96.56 92 VAL A CA 1
ATOM 734 C C . VAL A 1 92 ? 10.75 -11.148 -2.354 1 96.56 92 VAL A C 1
ATOM 736 O O . VAL A 1 92 ? 10.18 -10.344 -1.62 1 96.56 92 VAL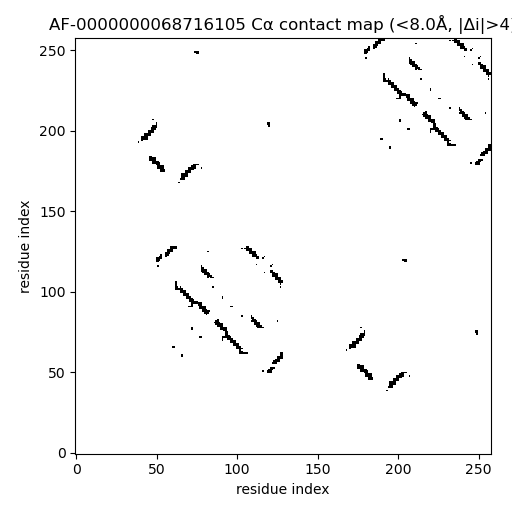 A O 1
ATOM 739 N N . GLU A 1 93 ? 12.023 -11.117 -2.627 1 94.81 93 GLU A N 1
ATOM 740 C CA . GLU A 1 93 ? 12.891 -10.133 -1.994 1 94.81 93 GLU A CA 1
ATOM 741 C C . GLU A 1 93 ? 12.625 -8.727 -2.539 1 94.81 93 GLU A C 1
ATOM 743 O O . GLU A 1 93 ? 12.094 -8.578 -3.641 1 94.81 93 GLU A O 1
ATOM 748 N N . SER A 1 94 ? 13 -7.762 -1.728 1 91.81 94 SER A N 1
ATOM 749 C CA . SER A 1 94 ? 12.812 -6.367 -2.119 1 91.81 94 SER A CA 1
ATOM 750 C C . SER A 1 94 ? 13.414 -6.094 -3.494 1 91.81 94 SER A C 1
ATOM 752 O O . SER A 1 94 ? 14.547 -6.492 -3.771 1 91.81 94 SER A O 1
ATOM 754 N N . GLY A 1 95 ? 12.578 -5.445 -4.359 1 92.31 95 GLY A N 1
ATOM 755 C CA . GLY A 1 95 ? 13.047 -5.023 -5.668 1 92.31 95 GLY A CA 1
ATOM 756 C C . GLY A 1 95 ? 13.219 -6.172 -6.641 1 92.31 95 GLY A C 1
ATOM 757 O O . GLY A 1 95 ? 13.68 -5.977 -7.766 1 92.31 95 GLY A O 1
ATOM 758 N N . LYS A 1 96 ? 12.922 -7.34 -6.262 1 95.81 96 LYS A N 1
ATOM 759 C CA . LYS A 1 96 ? 13.094 -8.508 -7.117 1 95.81 96 LYS A CA 1
ATOM 760 C C . LYS A 1 96 ? 11.766 -8.969 -7.703 1 95.81 96 LYS A C 1
ATOM 762 O O . LYS A 1 96 ? 10.703 -8.461 -7.324 1 95.81 96 LYS A O 1
ATOM 767 N N . GLU A 1 97 ? 11.883 -9.82 -8.672 1 95.81 97 GLU A N 1
ATOM 768 C CA . GLU A 1 97 ? 10.719 -10.43 -9.297 1 95.81 97 GLU A CA 1
ATOM 769 C C . GLU A 1 97 ? 10.852 -11.953 -9.336 1 95.81 97 GLU A C 1
ATOM 771 O O . GLU A 1 97 ? 11.961 -12.484 -9.375 1 95.81 97 GLU A O 1
ATOM 776 N N . LYS A 1 98 ? 9.781 -12.625 -9.273 1 96.31 98 LYS A N 1
ATOM 777 C CA . LYS A 1 98 ? 9.719 -14.078 -9.398 1 96.31 98 LYS A CA 1
ATOM 778 C C . LYS A 1 98 ? 8.516 -14.508 -10.234 1 96.31 98 LYS A C 1
ATOM 780 O O . LYS A 1 98 ? 7.445 -13.914 -10.141 1 96.31 98 LYS A O 1
ATOM 785 N N . ASN A 1 99 ? 8.75 -15.523 -11.016 1 94.38 99 ASN A N 1
ATOM 786 C CA . ASN A 1 99 ? 7.652 -16.172 -11.727 1 94.38 99 ASN A CA 1
ATOM 787 C C . ASN A 1 99 ? 7.238 -17.469 -11.031 1 94.38 99 ASN A C 1
ATOM 789 O O . ASN A 1 99 ? 8.094 -18.266 -10.633 1 94.38 99 ASN A O 1
ATOM 793 N N . ILE A 1 100 ? 5.984 -17.578 -10.977 1 94.69 100 ILE A N 1
ATOM 794 C CA . ILE A 1 100 ? 5.488 -18.875 -10.516 1 94.69 100 ILE A CA 1
ATOM 795 C C . ILE A 1 100 ? 4.375 -19.359 -11.438 1 94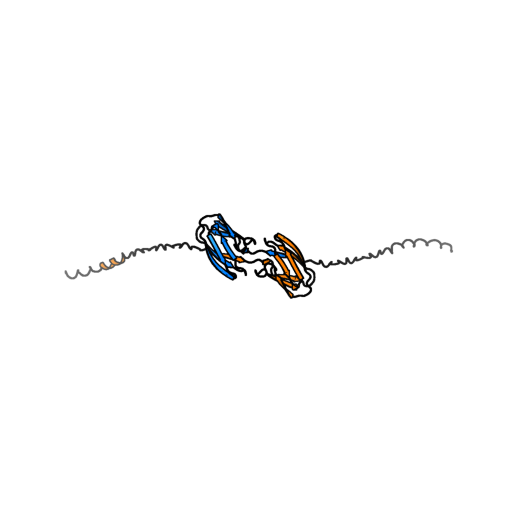.69 100 ILE A C 1
ATOM 797 O O . ILE A 1 100 ? 3.699 -18.547 -12.086 1 94.69 100 ILE A O 1
ATOM 801 N N . THR A 1 101 ? 4.289 -20.641 -11.531 1 92.56 101 THR A N 1
ATOM 802 C CA . THR A 1 101 ? 3.221 -21.266 -12.297 1 92.56 101 THR A CA 1
ATOM 803 C C . THR A 1 101 ? 2.209 -21.938 -11.375 1 92.56 101 THR A C 1
ATOM 805 O O . THR A 1 101 ? 2.588 -22.672 -10.461 1 92.56 101 THR A O 1
ATOM 808 N N . VAL A 1 102 ? 0.976 -21.672 -11.648 1 93.06 102 VAL A N 1
ATOM 809 C CA . VAL A 1 102 ? -0.098 -22.203 -10.82 1 93.06 102 VAL A CA 1
ATOM 810 C C . VAL A 1 102 ? -1.012 -23.094 -11.664 1 93.06 102 VAL A C 1
ATOM 812 O O . VAL A 1 102 ? -1.446 -22.688 -12.75 1 93.06 102 VAL A O 1
ATOM 815 N N . LYS A 1 103 ? -1.283 -24.203 -11.164 1 91.5 103 LYS A N 1
ATOM 816 C CA . LYS A 1 103 ? -2.205 -25.156 -11.773 1 91.5 103 LYS A CA 1
ATOM 817 C C . LYS A 1 103 ? -3.24 -25.641 -10.758 1 91.5 103 LYS A C 1
ATOM 819 O O . LYS A 1 103 ? -3.055 -26.672 -10.125 1 91.5 103 LYS A O 1
ATOM 824 N N . PRO A 1 104 ? -4.262 -24.891 -10.703 1 91.88 104 PRO A N 1
ATOM 825 C CA . PRO A 1 104 ? -5.246 -25.281 -9.688 1 91.88 104 PRO A CA 1
ATOM 826 C C . PRO A 1 104 ? -6.023 -26.531 -10.062 1 91.88 104 PRO A C 1
ATOM 828 O O . PRO A 1 104 ? -6.262 -26.797 -11.25 1 91.88 104 PRO A O 1
ATOM 831 N N . LYS A 1 105 ? -6.48 -27.219 -9.133 1 93.5 105 LYS A N 1
ATOM 832 C CA . LYS A 1 105 ? -7.215 -28.469 -9.359 1 93.5 105 LYS A CA 1
ATOM 833 C C . LYS A 1 105 ? -8.703 -28.281 -9.062 1 93.5 105 LYS A C 1
ATOM 835 O O . LYS A 1 105 ? -9.531 -29.047 -9.547 1 93.5 105 LYS A O 1
ATOM 840 N N . ASN A 1 106 ? -9.055 -27.375 -8.219 1 95.31 106 ASN A N 1
ATOM 841 C CA . ASN A 1 106 ? -10.43 -27.125 -7.801 1 95.31 106 ASN A CA 1
ATOM 842 C C . ASN A 1 106 ? -10.797 -25.656 -7.91 1 95.31 106 ASN A C 1
ATOM 844 O O . ASN A 1 106 ? -9.984 -24.781 -7.586 1 95.31 106 ASN A O 1
ATOM 848 N N . ALA A 1 107 ? -12.008 -25.484 -8.344 1 95.44 107 ALA A N 1
ATOM 849 C CA . ALA A 1 107 ? -12.547 -24.125 -8.328 1 95.44 107 ALA A CA 1
ATOM 850 C C . ALA A 1 107 ? -12.82 -23.656 -6.898 1 95.44 107 ALA A C 1
ATOM 852 O O . ALA A 1 107 ? -12.977 -24.484 -5.992 1 95.44 107 ALA A O 1
ATOM 853 N N . GLY A 1 108 ? -12.75 -22.312 -6.723 1 95.62 108 GLY A N 1
ATOM 854 C CA . GLY A 1 108 ? -13.047 -21.766 -5.41 1 95.62 108 GLY A CA 1
ATOM 855 C C . GLY A 1 108 ? -12.305 -20.469 -5.121 1 95.62 108 GLY A C 1
ATOM 856 O O . GLY A 1 108 ? -11.664 -19.906 -6.008 1 95.62 108 GLY A O 1
ATOM 857 N N . THR A 1 109 ? -12.547 -19.953 -4 1 95.88 109 THR A N 1
ATOM 858 C CA . THR A 1 109 ? -11.852 -18.781 -3.496 1 95.88 109 THR A CA 1
ATOM 859 C C . THR A 1 109 ? -10.812 -19.172 -2.445 1 95.88 109 THR A C 1
ATOM 861 O O . THR A 1 109 ? -11.141 -19.859 -1.477 1 95.88 109 THR A O 1
ATOM 864 N N . TYR A 1 110 ? -9.578 -18.75 -2.723 1 96.12 110 TYR A N 1
ATOM 865 C CA . TYR A 1 110 ? -8.453 -19.078 -1.862 1 96.12 110 TYR A CA 1
ATOM 866 C C . TYR A 1 110 ? -7.887 -17.844 -1.188 1 96.12 110 TYR A C 1
ATOM 868 O O . TYR A 1 110 ? -7.781 -16.781 -1.812 1 96.12 110 TYR A O 1
ATOM 876 N N . GLU A 1 111 ? -7.508 -17.969 0.085 1 96.25 111 GLU A N 1
ATOM 877 C CA . GLU A 1 111 ? -6.914 -16.859 0.821 1 96.25 111 GLU A CA 1
ATOM 878 C C . GLU A 1 111 ? -5.461 -16.641 0.404 1 96.25 111 GLU A C 1
ATOM 880 O O . GLU A 1 111 ? -4.68 -17.594 0.332 1 96.25 111 GLU A O 1
ATOM 885 N N . LEU A 1 112 ? -5.137 -15.453 0.033 1 96.88 112 LEU A N 1
ATOM 886 C CA . LEU A 1 112 ? -3.777 -14.984 -0.217 1 96.88 112 LEU A CA 1
ATOM 887 C C . LEU A 1 112 ? -3.258 -14.164 0.958 1 96.88 112 LEU A C 1
ATOM 889 O O . LEU A 1 112 ? -3.939 -13.25 1.429 1 96.88 112 LEU A O 1
ATOM 893 N N . ILE A 1 113 ? -1.978 -14.523 1.442 1 94.69 113 ILE A N 1
ATOM 894 C CA . ILE A 1 113 ? -1.422 -13.75 2.543 1 94.69 113 ILE A CA 1
ATOM 895 C C . ILE A 1 113 ? 0.067 -13.508 2.307 1 94.69 113 ILE A C 1
ATOM 897 O O . ILE A 1 113 ? 0.712 -14.25 1.563 1 94.69 113 ILE A O 1
ATOM 901 N N . CYS A 1 114 ? 0.593 -12.5 2.814 1 95.19 114 CYS A N 1
ATOM 902 C CA . CYS A 1 114 ? 2.012 -12.422 3.146 1 95.19 114 CYS A CA 1
ATOM 903 C C . CYS A 1 114 ? 2.264 -12.891 4.574 1 95.19 114 CYS A C 1
ATOM 905 O O . CYS A 1 114 ? 1.797 -12.273 5.531 1 95.19 114 CYS A O 1
ATOM 907 N N . ARG A 1 115 ? 3.031 -13.977 4.668 1 91.69 115 ARG A N 1
ATOM 908 C CA . ARG A 1 115 ? 3.24 -14.562 5.988 1 91.69 115 ARG A CA 1
ATOM 909 C C . ARG A 1 115 ? 3.879 -13.562 6.938 1 91.69 115 ARG A C 1
ATOM 911 O O . ARG A 1 115 ? 3.582 -13.555 8.133 1 91.69 115 ARG A O 1
ATOM 918 N N . TYR A 1 116 ? 4.742 -12.75 6.469 1 86.06 116 TYR A N 1
ATOM 919 C CA . TYR A 1 116 ? 5.516 -11.836 7.301 1 86.06 116 TYR A CA 1
ATOM 920 C C . TYR A 1 116 ? 4.652 -10.68 7.793 1 86.06 116 TYR A C 1
ATOM 922 O O . TYR A 1 116 ? 4.949 -10.07 8.82 1 86.06 116 TYR A O 1
ATOM 930 N N . HIS A 1 117 ? 3.596 -10.375 7.035 1 85.81 117 HIS A N 1
ATOM 931 C CA . HIS A 1 117 ? 2.807 -9.188 7.348 1 85.81 117 HIS A CA 1
ATOM 932 C C . HIS A 1 117 ? 1.319 -9.523 7.418 1 85.81 117 HIS A C 1
ATOM 934 O O . HIS A 1 117 ? 0.478 -8.695 7.062 1 85.81 117 HIS A O 1
ATOM 940 N N . LEU A 1 118 ? 1.028 -10.805 7.754 1 80.81 118 LEU A N 1
ATOM 941 C CA . LEU A 1 118 ? -0.373 -11.203 7.844 1 80.81 118 LEU A CA 1
ATOM 942 C C . LEU A 1 118 ? -1.103 -10.375 8.898 1 80.81 118 LEU A C 1
ATOM 944 O O . LEU A 1 118 ? -2.178 -9.836 8.633 1 80.81 118 LEU A O 1
ATOM 948 N N . LEU A 1 119 ? -0.487 -10.266 10.07 1 76.56 119 LEU A N 1
ATOM 949 C CA . LEU A 1 119 ? -1.101 -9.547 11.188 1 76.56 119 LEU A CA 1
ATOM 950 C C . LEU A 1 119 ? -1.149 -8.055 10.906 1 76.56 119 LEU A C 1
ATOM 952 O O . LEU A 1 119 ? -1.87 -7.312 11.586 1 76.56 119 LEU A O 1
ATOM 956 N N . LYS A 1 120 ? -0.415 -7.656 9.883 1 75.38 120 LYS A N 1
ATOM 957 C CA . LYS A 1 120 ? -0.385 -6.242 9.531 1 75.38 120 LYS A CA 1
ATOM 958 C C . LYS A 1 120 ? -1.351 -5.941 8.391 1 75.38 120 LYS A C 1
ATOM 960 O O . LYS A 1 120 ? -1.38 -4.82 7.875 1 75.38 120 LYS A O 1
ATOM 965 N N . GLY A 1 121 ? -2.049 -6.969 7.891 1 80.62 121 GLY A N 1
ATOM 966 C CA . GLY A 1 121 ? -3.168 -6.75 6.988 1 80.62 121 GLY A CA 1
ATOM 967 C C . GLY A 1 121 ? -2.818 -7 5.535 1 80.62 121 GLY A C 1
ATOM 968 O O . GLY A 1 121 ? -3.611 -6.703 4.637 1 80.62 121 GLY A O 1
ATOM 969 N N . MET A 1 122 ? -1.614 -7.488 5.254 1 90.44 122 MET A N 1
ATOM 970 C CA . MET A 1 122 ? -1.262 -7.777 3.867 1 90.44 122 MET A CA 1
ATOM 971 C C . MET A 1 122 ? -1.868 -9.102 3.414 1 90.44 122 MET A C 1
ATOM 973 O O . MET A 1 122 ? -1.249 -10.156 3.564 1 90.44 122 MET A O 1
ATOM 977 N N . GLU A 1 123 ? -3.047 -8.938 2.875 1 91.19 123 GLU A N 1
ATOM 978 C CA . GLU A 1 123 ? -3.818 -10.109 2.463 1 91.19 123 GLU A CA 1
ATOM 979 C C . GLU A 1 123 ? -4.594 -9.836 1.176 1 91.19 123 GLU A C 1
ATOM 981 O O . GLU A 1 123 ? -4.68 -8.688 0.732 1 91.19 123 GLU A O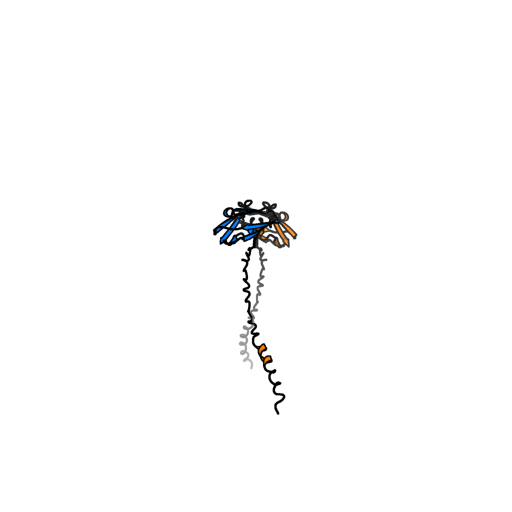 1
ATOM 986 N N . GLY A 1 124 ? -5.102 -10.867 0.517 1 93.94 124 GLY A N 1
ATOM 987 C CA . GLY A 1 124 ? -5.922 -10.859 -0.684 1 93.94 124 GLY A CA 1
ATOM 988 C C . GLY A 1 124 ? -6.625 -12.18 -0.935 1 93.94 124 GLY A C 1
ATOM 989 O O . GLY A 1 124 ? -6.895 -12.938 0.002 1 93.94 124 GLY A O 1
ATOM 990 N N . LYS A 1 125 ? -7.039 -12.352 -2.205 1 94.25 125 LYS A N 1
ATOM 991 C CA . LYS A 1 125 ? -7.719 -13.578 -2.611 1 94.25 125 LYS A CA 1
ATOM 992 C C . LYS A 1 125 ? -7.289 -14.008 -4.012 1 94.25 125 LYS A C 1
ATOM 994 O O . LYS A 1 125 ? -7.008 -13.164 -4.867 1 94.25 125 LYS A O 1
ATOM 999 N N . VAL A 1 126 ? -7.254 -15.32 -4.156 1 96 126 VAL A N 1
ATOM 1000 C CA . VAL A 1 126 ? -7.137 -15.93 -5.477 1 96 126 VAL A CA 1
ATOM 1001 C C . VAL A 1 126 ? -8.43 -16.672 -5.82 1 96 126 VAL A C 1
ATOM 1003 O O . VAL A 1 126 ? -8.844 -17.578 -5.09 1 96 126 VAL A O 1
ATOM 1006 N N . ILE A 1 127 ? -9.055 -16.266 -6.809 1 94.31 127 ILE A N 1
ATOM 1007 C CA . ILE A 1 127 ? -10.281 -16.922 -7.254 1 94.31 127 ILE A CA 1
ATOM 1008 C C . ILE A 1 127 ? -9.992 -17.812 -8.453 1 94.31 127 ILE A C 1
ATOM 1010 O O . ILE A 1 127 ? -9.453 -17.359 -9.461 1 94.31 127 ILE A O 1
ATOM 1014 N N . VAL A 1 128 ? -10.305 -19.031 -8.289 1 94.75 128 VAL A N 1
ATOM 1015 C CA . VAL A 1 128 ? -10.172 -20.016 -9.367 1 94.75 128 VAL A CA 1
ATOM 1016 C C . VAL A 1 128 ? -11.555 -20.344 -9.938 1 94.75 128 VAL A C 1
ATOM 1018 O O . VAL A 1 128 ? -12.453 -20.75 -9.211 1 94.75 128 VAL A O 1
ATOM 1021 N N . LYS A 1 129 ? -11.664 -20.047 -11.195 1 91.69 129 LYS A N 1
ATOM 1022 C CA . LYS A 1 129 ? -12.961 -20.312 -11.812 1 91.69 129 LYS A CA 1
ATOM 1023 C C . LYS A 1 129 ? -12.797 -20.703 -13.281 1 91.69 129 LYS A C 1
ATOM 1025 O O . LYS A 1 129 ? -11.805 -20.359 -13.914 1 91.69 129 LYS A O 1
ATOM 1030 N N . MET B 1 1 ? -0.782 -49.469 -119.188 1 27.55 1 MET B N 1
ATOM 1031 C CA . MET B 1 1 ? -1.791 -48.781 -118.375 1 27.55 1 MET B CA 1
ATOM 1032 C C . MET B 1 1 ? -1.43 -48.844 -116.938 1 27.55 1 MET B C 1
ATOM 1034 O O . MET B 1 1 ? -1.801 -47.969 -116.125 1 27.55 1 MET B O 1
ATOM 1038 N N . SER B 1 2 ? -0.818 -49.938 -116.25 1 35.03 2 SER B N 1
ATOM 1039 C CA . SER B 1 2 ? -1.212 -50.375 -114.938 1 35.03 2 SER B CA 1
ATOM 1040 C C . SER B 1 2 ? -0.333 -49.75 -113.812 1 35.03 2 SER B C 1
ATOM 1042 O O . SER B 1 2 ? -0.229 -50.281 -112.75 1 35.03 2 SER B O 1
ATOM 1044 N N . MET B 1 3 ? 0.441 -48.719 -114.062 1 32.47 3 MET B N 1
ATOM 1045 C CA . MET B 1 3 ? 1.556 -48.406 -113.188 1 32.47 3 MET B CA 1
ATOM 1046 C C . MET B 1 3 ? 1.051 -47.906 -111.812 1 32.47 3 MET B C 1
ATOM 1048 O O . MET B 1 3 ? 1.437 -48.438 -110.75 1 32.47 3 MET B O 1
ATOM 1052 N N . ASN B 1 4 ? 1.201 -46.594 -111.25 1 38.47 4 ASN B N 1
ATOM 1053 C CA . ASN B 1 4 ? 1.835 -46.031 -110.062 1 38.47 4 ASN B CA 1
ATOM 1054 C C . ASN B 1 4 ? 0.811 -45.688 -109 1 38.47 4 ASN B C 1
ATOM 1056 O O . ASN B 1 4 ? 0.182 -44.656 -109 1 38.47 4 ASN B O 1
ATOM 1060 N N . ARG B 1 5 ? -0.15 -46.531 -108.625 1 38.06 5 ARG B N 1
ATOM 1061 C CA . ARG B 1 5 ? -1.277 -46.375 -107.688 1 38.06 5 ARG B CA 1
ATOM 1062 C C . ARG B 1 5 ? -0.796 -46.062 -106.25 1 38.06 5 ARG B C 1
ATOM 1064 O O . ARG B 1 5 ? -1.605 -45.844 -105.375 1 38.06 5 ARG B O 1
ATOM 1071 N N . TRP B 1 6 ? 0.477 -46.438 -105.812 1 37.47 6 TRP B N 1
ATOM 1072 C CA . TRP B 1 6 ? 0.71 -46.781 -104.438 1 37.47 6 TRP B CA 1
ATOM 1073 C C . TRP B 1 6 ? 0.709 -45.531 -103.562 1 37.47 6 TRP B C 1
ATOM 1075 O O . TRP B 1 6 ? 0.705 -45.656 -102.312 1 37.47 6 TRP B O 1
ATOM 1085 N N . LEU B 1 7 ? 0.81 -44.281 -104.062 1 38.47 7 LEU B N 1
ATOM 1086 C CA . LEU B 1 7 ? 1.362 -43.219 -103.25 1 38.47 7 LEU B CA 1
ATOM 1087 C C . LEU B 1 7 ? 0.35 -42.75 -102.188 1 38.47 7 LEU B C 1
ATOM 1089 O O . LEU B 1 7 ? 0.65 -41.875 -101.375 1 38.47 7 LEU B O 1
ATOM 1093 N N . PHE B 1 8 ? -0.957 -43.062 -102.062 1 37.91 8 PHE B N 1
ATOM 1094 C CA . PHE B 1 8 ? -1.917 -42.188 -101.438 1 37.91 8 PHE B CA 1
ATOM 1095 C C . PHE B 1 8 ? -1.94 -42.406 -99.938 1 37.91 8 PHE B C 1
ATOM 1097 O O . PHE B 1 8 ? -2.762 -41.812 -99.25 1 37.91 8 PHE B O 1
ATOM 1104 N N . ARG B 1 9 ? -1.336 -43.531 -99.375 1 39.19 9 ARG B N 1
ATOM 1105 C CA . ARG B 1 9 ? -1.918 -43.938 -98.125 1 39.19 9 ARG B CA 1
ATOM 1106 C C . ARG B 1 9 ? -1.444 -43.062 -96.938 1 39.19 9 ARG B C 1
ATOM 1108 O O . ARG B 1 9 ? -1.794 -43.281 -95.812 1 39.19 9 ARG B O 1
ATOM 1115 N N . PHE B 1 10 ? -0.393 -42.188 -97.125 1 38.88 10 PHE B N 1
ATOM 1116 C CA . PHE B 1 10 ? 0.344 -41.938 -95.875 1 38.88 10 PHE B CA 1
ATOM 1117 C C . PHE B 1 10 ? -0.431 -40.969 -95 1 38.88 10 PHE B C 1
ATOM 1119 O O . PHE B 1 10 ? 0.058 -40.562 -93.938 1 38.88 10 PHE B O 1
ATOM 1126 N N . SER B 1 11 ? -1.516 -40.281 -95.438 1 38.03 11 SER B N 1
ATOM 1127 C CA . SER B 1 11 ? -1.774 -39 -94.75 1 38.03 11 SER B CA 1
ATOM 1128 C C . SER B 1 11 ? -2.406 -39.219 -93.375 1 38.03 11 SER B C 1
ATOM 1130 O O . SER B 1 11 ? -2.723 -38.25 -92.688 1 38.03 11 SER B O 1
ATOM 1132 N N . SER B 1 12 ? -2.986 -40.375 -93.062 1 39.78 12 SER B N 1
ATOM 1133 C CA . SER B 1 12 ? -4.051 -40.312 -92.062 1 39.78 12 SER B CA 1
ATOM 1134 C C . SER B 1 12 ? -3.486 -40.188 -90.688 1 39.78 12 SER B C 1
ATOM 1136 O O . SER B 1 12 ? -4.238 -40.156 -89.688 1 39.78 12 SER B O 1
ATOM 1138 N N . LEU B 1 13 ? -2.197 -40.625 -90.5 1 39 13 LEU B N 1
ATOM 1139 C CA . LEU B 1 13 ? -1.877 -41.062 -89.125 1 39 13 LEU B CA 1
ATOM 1140 C C . LEU B 1 13 ? -1.812 -39.906 -88.188 1 39 13 LEU B C 1
ATOM 1142 O O . LEU B 1 13 ? -1.651 -40.094 -86.938 1 39 13 LEU B O 1
ATOM 1146 N N . LEU B 1 14 ? -1.677 -38.688 -88.688 1 39.44 14 LEU B N 1
ATOM 1147 C CA . LEU B 1 14 ? -1.122 -37.688 -87.812 1 39.44 14 LEU B CA 1
ATOM 1148 C C . LEU B 1 14 ? -2.166 -37.25 -86.75 1 39.44 14 LEU B C 1
ATOM 1150 O O . LEU B 1 14 ? -1.822 -36.719 -85.688 1 39.44 14 LEU B O 1
ATOM 1154 N N . VAL B 1 15 ? -3.439 -37.438 -87.062 1 40 15 VAL B N 1
ATOM 1155 C CA . VAL B 1 15 ? -4.344 -36.562 -86.312 1 40 15 VAL B CA 1
ATOM 1156 C C . VAL B 1 15 ? -4.5 -37.125 -84.875 1 40 15 VAL B C 1
ATOM 1158 O O . VAL B 1 15 ? -5.23 -36.562 -84.062 1 40 15 VAL B O 1
ATOM 1161 N N . MET B 1 16 ? -3.914 -38.344 -84.625 1 34.62 16 MET B N 1
ATOM 1162 C CA . MET B 1 16 ? -4.473 -38.969 -83.438 1 34.62 16 MET B CA 1
ATOM 1163 C C . MET B 1 16 ? -4.051 -38.188 -82.188 1 34.62 16 MET B C 1
ATOM 1165 O O . MET B 1 16 ? -4.516 -38.5 -81.125 1 34.62 16 MET B O 1
ATOM 1169 N N . ILE B 1 17 ? -2.914 -37.531 -82.25 1 40.53 17 ILE B N 1
ATOM 1170 C CA . ILE B 1 17 ? -2.25 -37.469 -80.938 1 40.53 17 ILE B CA 1
ATOM 1171 C C . ILE B 1 17 ? -2.986 -36.5 -80.062 1 40.53 17 ILE B C 1
ATOM 1173 O O . ILE B 1 17 ? -2.768 -36.469 -78.812 1 40.53 17 ILE B O 1
ATOM 1177 N N . VAL B 1 18 ? -3.834 -35.625 -80.562 1 41.16 18 VAL B N 1
ATOM 1178 C CA . VAL B 1 18 ? -4.047 -34.469 -79.688 1 41.16 18 VAL B CA 1
ATOM 1179 C C . VAL B 1 18 ? -4.91 -34.906 -78.5 1 41.16 18 VAL B C 1
ATOM 1181 O O . VAL B 1 18 ? -5.172 -34.094 -77.625 1 41.16 18 VAL B O 1
ATOM 1184 N N . TRP B 1 19 ? -5.582 -36.125 -78.625 1 38.38 19 TRP B N 1
ATOM 1185 C CA . TRP B 1 19 ? -6.699 -36.188 -77.688 1 38.38 19 TRP B CA 1
ATOM 1186 C C . TRP B 1 19 ? -6.203 -36.125 -76.25 1 38.38 19 TRP B C 1
ATOM 1188 O O . TRP B 1 19 ? -6.828 -35.469 -75.375 1 38.38 19 TRP B O 1
ATOM 1198 N N . TRP B 1 20 ? -5.414 -37.094 -75.812 1 44.19 20 TRP B N 1
ATOM 1199 C CA . TRP B 1 20 ? -5.688 -37.594 -74.438 1 44.19 20 TRP B CA 1
ATOM 1200 C C . TRP B 1 20 ? -5.145 -36.656 -73.375 1 44.19 20 TRP B C 1
ATOM 1202 O O . TRP B 1 20 ? -5.043 -37.031 -72.188 1 44.19 20 TRP B O 1
ATOM 1212 N N . MET B 1 21 ? -4.469 -35.625 -73.75 1 39.75 21 MET B N 1
ATOM 1213 C CA . MET B 1 21 ? -3.805 -35.062 -72.562 1 39.75 21 MET B CA 1
ATOM 1214 C C . MET B 1 21 ? -4.828 -34.562 -71.562 1 39.75 21 MET B C 1
ATOM 1216 O O . MET B 1 21 ? -5.211 -33.406 -71.562 1 39.75 21 MET B O 1
ATOM 1220 N N . SER B 1 22 ? -6.074 -35.125 -71.375 1 40.47 22 SER B N 1
ATOM 1221 C CA . SER B 1 22 ? -6.832 -34.531 -70.312 1 40.47 22 SER B CA 1
ATOM 1222 C C . SER B 1 22 ? -6.078 -34.625 -69 1 40.47 22 SER B C 1
ATOM 1224 O O . SER B 1 22 ? -5.812 -35.719 -68.5 1 40.47 22 SER B O 1
ATOM 1226 N N . LEU B 1 23 ? -4.977 -33.844 -68.812 1 42.06 23 LEU B N 1
ATOM 1227 C CA . LEU B 1 23 ? -4.332 -33.625 -67.562 1 42.06 23 LEU B CA 1
ATOM 1228 C C . LEU B 1 23 ? -5.367 -33.406 -66.438 1 42.06 23 LEU B C 1
ATOM 1230 O O . LEU B 1 23 ? -6.203 -32.5 -66.562 1 42.06 23 LEU B O 1
ATOM 1234 N N . GLY B 1 24 ? -6.012 -34.438 -66 1 39.81 24 GLY B N 1
ATOM 1235 C CA . GLY B 1 24 ? -6.723 -34.375 -64.75 1 39.81 24 GLY B CA 1
ATOM 1236 C C . GLY B 1 24 ? -6 -33.531 -63.688 1 39.81 24 GLY B C 1
ATOM 1237 O O . GLY B 1 24 ? -4.812 -33.75 -63.438 1 39.81 24 GLY B O 1
ATOM 1238 N N . SER B 1 25 ? -6.281 -32.188 -63.688 1 49.09 25 SER B N 1
ATOM 1239 C CA . SER B 1 25 ? -5.895 -31.344 -62.562 1 49.09 25 SER B CA 1
ATOM 1240 C C . SER B 1 25 ? -6.176 -32 -61.219 1 49.09 25 SER B C 1
ATOM 1242 O O . SER B 1 25 ? -7.336 -32.188 -60.844 1 49.09 25 SER B O 1
ATOM 1244 N N . PHE B 1 26 ? -5.422 -33.125 -60.969 1 50.22 26 PHE B N 1
ATOM 1245 C CA . PHE B 1 26 ? -5.508 -33.531 -59.562 1 50.22 26 PHE B CA 1
ATOM 1246 C C . PHE B 1 26 ? -5.328 -32.312 -58.656 1 50.22 26 PHE B C 1
ATOM 1248 O O . PHE B 1 26 ? -4.254 -31.703 -58.625 1 50.22 26 PHE B O 1
ATOM 1255 N N . HIS B 1 27 ? -6.383 -31.516 -58.438 1 52.03 27 HIS B N 1
ATOM 1256 C CA . HIS B 1 27 ? -6.359 -30.562 -57.344 1 52.03 27 HIS B CA 1
ATOM 1257 C C . HIS B 1 27 ? -6.016 -31.25 -56 1 52.03 27 HIS B C 1
ATOM 1259 O O . HIS B 1 27 ? -6.785 -32.094 -55.531 1 52.03 27 HIS B O 1
ATOM 1265 N N . VAL B 1 28 ? -4.82 -31.578 -55.781 1 53.25 28 VAL B N 1
ATOM 1266 C CA . VAL B 1 28 ? -4.395 -31.938 -54.438 1 53.25 28 VAL B CA 1
ATOM 1267 C C . VAL B 1 28 ? -4.82 -30.859 -53.438 1 53.25 28 VAL B C 1
ATOM 1269 O O . VAL B 1 28 ? -4.348 -29.719 -53.531 1 53.25 28 VAL B O 1
ATOM 1272 N N . PHE B 1 29 ? -6.062 -30.969 -52.969 1 52.72 29 PHE B N 1
ATOM 1273 C CA . PHE B 1 29 ? -6.379 -30.172 -51.812 1 52.72 29 PHE B CA 1
ATOM 1274 C C . PHE B 1 29 ? -5.496 -30.562 -50.625 1 52.72 29 PHE B C 1
ATOM 1276 O O . PHE B 1 29 ? -5.57 -31.703 -50.156 1 52.72 29 PHE B O 1
ATOM 1283 N N . ALA B 1 30 ? -4.301 -30.078 -50.469 1 50.69 30 ALA B N 1
ATOM 1284 C CA . ALA B 1 30 ? -3.572 -30.156 -49.219 1 50.69 30 ALA B CA 1
ATOM 1285 C C . ALA B 1 30 ? -4.422 -29.641 -48.062 1 50.69 30 ALA B C 1
ATOM 1287 O O . ALA B 1 30 ? -4.824 -28.469 -48.031 1 50.69 30 ALA B O 1
ATOM 1288 N N . SER B 1 31 ? -5.188 -30.484 -47.406 1 53.84 31 SER B N 1
ATOM 1289 C CA . SER B 1 31 ? -5.754 -30.078 -46.125 1 53.84 31 SER B CA 1
ATOM 1290 C C . SER B 1 31 ? -4.684 -29.531 -45.188 1 53.84 31 SER B C 1
ATOM 1292 O O . SER B 1 31 ? -3.729 -30.219 -44.844 1 53.84 31 SER B O 1
ATOM 1294 N N . VAL B 1 32 ? -4.309 -28.266 -45.281 1 53.94 32 VAL B N 1
ATOM 1295 C CA . VAL B 1 32 ? -3.541 -27.625 -44.219 1 53.94 32 VAL B CA 1
ATOM 1296 C C . VAL B 1 32 ? -4.188 -27.922 -42.844 1 53.94 32 VAL B C 1
ATOM 1298 O O . VAL B 1 32 ? -5.301 -27.469 -42.562 1 53.94 32 VAL B O 1
ATOM 1301 N N . ASN B 1 33 ? -4.039 -29.094 -42.281 1 50.25 33 ASN B N 1
ATOM 1302 C CA . ASN B 1 33 ? -4.352 -29.234 -40.875 1 50.25 33 ASN B CA 1
ATOM 1303 C C . ASN B 1 33 ? -3.811 -28.062 -40.062 1 50.25 33 ASN B C 1
ATOM 1305 O O . ASN B 1 33 ? -2.6 -27.938 -39.875 1 50.25 33 ASN B O 1
ATOM 1309 N N . VAL B 1 34 ? -4.441 -26.906 -40.125 1 51.16 34 VAL B N 1
ATOM 1310 C CA . VAL B 1 34 ? -4.141 -25.891 -39.125 1 51.16 34 VAL B CA 1
ATOM 1311 C C . VAL B 1 34 ? -4.094 -26.516 -37.75 1 51.16 34 VAL B C 1
ATOM 1313 O O . VAL B 1 34 ? -5.133 -26.906 -37.188 1 51.16 34 VAL B O 1
ATOM 1316 N N . VAL B 1 35 ? -3.074 -27.375 -37.406 1 49.84 35 VAL B N 1
ATOM 1317 C CA . VAL B 1 35 ? -2.852 -27.688 -36 1 49.84 35 VAL B CA 1
ATOM 1318 C C . VAL B 1 35 ? -3.064 -26.438 -35.156 1 49.84 35 VAL B C 1
ATOM 1320 O O . VAL B 1 35 ? -2.307 -25.469 -35.25 1 49.84 35 VAL B O 1
ATOM 1323 N N . THR B 1 36 ? -4.266 -26.031 -34.844 1 49 36 THR B N 1
ATOM 1324 C CA . THR B 1 36 ? -4.465 -25.047 -33.781 1 49 36 THR B CA 1
ATOM 1325 C C . THR B 1 36 ? -3.635 -25.422 -32.562 1 49 36 THR B C 1
ATOM 1327 O O . THR B 1 36 ? -3.902 -26.422 -31.906 1 49 36 THR B O 1
ATOM 1330 N N . GLN B 1 37 ? -2.338 -25.406 -32.625 1 47.62 37 GLN B N 1
ATOM 1331 C CA . GLN B 1 37 ? -1.63 -25.516 -31.359 1 47.62 37 GLN B CA 1
ATOM 1332 C C . GLN B 1 37 ? -2.414 -24.828 -30.25 1 47.62 37 GLN B C 1
ATOM 1334 O O . GLN B 1 37 ? -2.943 -23.734 -30.422 1 47.62 37 GLN B O 1
ATOM 1339 N N . PRO B 1 38 ? -3.041 -25.578 -29.344 1 46.56 38 PRO B N 1
ATOM 1340 C CA . PRO B 1 38 ? -3.566 -24.828 -28.219 1 46.56 38 PRO B CA 1
ATOM 1341 C C . PRO B 1 38 ? -2.646 -23.688 -27.781 1 46.56 38 PRO B C 1
ATOM 1343 O O . PRO B 1 38 ? -1.463 -23.906 -27.516 1 46.56 38 PRO B O 1
ATOM 1346 N N . THR B 1 39 ? -2.59 -22.578 -28.438 1 46.44 39 THR B N 1
ATOM 1347 C CA . THR B 1 39 ? -1.908 -21.438 -27.828 1 46.44 39 THR B CA 1
ATOM 1348 C C . THR B 1 39 ? -2.076 -21.469 -26.312 1 46.44 39 THR B C 1
ATOM 1350 O O . THR B 1 39 ? -3.164 -21.188 -25.812 1 46.44 39 THR B O 1
ATOM 1353 N N . ASP B 1 40 ? -1.619 -22.453 -25.672 1 50.31 40 ASP B N 1
ATOM 1354 C CA . ASP B 1 40 ? -1.539 -22.297 -24.234 1 50.31 40 ASP B CA 1
ATOM 1355 C C . ASP B 1 40 ? -1.297 -20.828 -23.859 1 50.31 40 ASP B C 1
ATOM 1357 O O . ASP B 1 40 ? -0.166 -20.344 -23.922 1 50.31 40 ASP B O 1
ATOM 1361 N N . VAL B 1 41 ? -2.049 -20 -24.406 1 52.28 41 VAL B N 1
ATOM 1362 C CA . VAL B 1 41 ? -2.008 -18.609 -23.969 1 52.28 41 VAL B CA 1
ATOM 1363 C C . VAL B 1 41 ? -1.707 -18.531 -22.469 1 52.28 41 VAL B C 1
ATOM 1365 O O . VAL B 1 41 ? -2.547 -18.906 -21.641 1 52.28 41 VAL B O 1
ATOM 1368 N N . THR B 1 42 ? -0.535 -18.938 -22.156 1 59.75 42 THR B N 1
ATOM 1369 C CA . THR B 1 42 ? -0.127 -18.781 -20.766 1 59.75 42 THR B CA 1
ATOM 1370 C C . THR B 1 42 ? -0.394 -17.359 -20.266 1 59.75 42 THR B C 1
ATOM 1372 O O . THR B 1 42 ? 0.246 -16.406 -20.734 1 59.75 42 THR B O 1
ATOM 1375 N N . ASN B 1 43 ? -1.608 -17.062 -19.953 1 69.06 43 ASN B N 1
ATOM 1376 C CA . ASN B 1 43 ? -1.994 -15.781 -19.375 1 69.06 43 ASN B CA 1
ATOM 1377 C C . ASN B 1 43 ? -1.104 -15.406 -18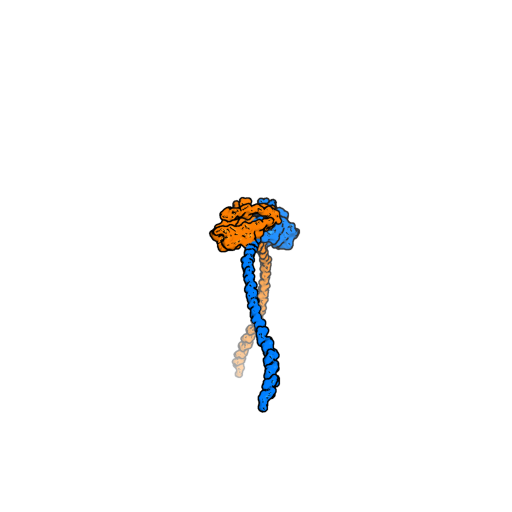.203 1 69.06 43 ASN B C 1
ATOM 1379 O O . ASN B 1 43 ? -0.906 -16.203 -17.281 1 69.06 43 ASN B O 1
ATOM 1383 N N . VAL B 1 44 ? -0.224 -14.461 -18.547 1 83.56 44 VAL B N 1
ATOM 1384 C CA . VAL B 1 44 ? 0.619 -13.945 -17.469 1 83.56 44 VAL B CA 1
ATOM 1385 C C . VAL B 1 44 ? -0.135 -12.867 -16.688 1 83.56 44 VAL B C 1
ATOM 1387 O O . VAL B 1 44 ? -0.678 -11.93 -17.281 1 83.56 44 VAL B O 1
ATOM 1390 N N . ILE B 1 45 ? -0.309 -13.055 -15.438 1 88.19 45 ILE B N 1
ATOM 1391 C CA . ILE B 1 45 ? -0.895 -12.062 -14.547 1 88.19 45 ILE B CA 1
ATOM 1392 C C . ILE B 1 45 ? 0.198 -11.43 -13.68 1 88.19 45 ILE B C 1
ATOM 1394 O O . ILE B 1 45 ? 0.952 -12.141 -13.016 1 88.19 45 ILE B O 1
ATOM 1398 N N . GLU B 1 46 ? 0.369 -10.156 -13.727 1 91 46 GLU B N 1
ATOM 1399 C CA . GLU B 1 46 ? 1.321 -9.461 -12.867 1 91 46 GLU B CA 1
ATOM 1400 C C . GLU B 1 46 ? 0.706 -9.133 -11.508 1 91 46 GLU B C 1
ATOM 1402 O O . GLU B 1 46 ? -0.437 -8.68 -11.438 1 91 46 GLU B O 1
ATOM 1407 N N . VAL B 1 47 ? 1.425 -9.461 -10.469 1 94.31 47 VAL B N 1
ATOM 1408 C CA . VAL B 1 47 ? 1.03 -9.117 -9.102 1 94.31 47 VAL B CA 1
ATOM 1409 C C . VAL B 1 47 ? 2.158 -8.352 -8.422 1 94.31 47 VAL B C 1
ATOM 1411 O O . VAL B 1 47 ? 3.277 -8.852 -8.297 1 94.31 47 VAL B O 1
ATOM 1414 N N . GLU B 1 48 ? 1.92 -7.172 -7.973 1 92.81 48 GLU B N 1
ATOM 1415 C CA . GLU B 1 48 ? 2.895 -6.379 -7.23 1 92.81 48 GLU B CA 1
ATOM 1416 C C . GLU B 1 48 ? 2.744 -6.586 -5.727 1 92.81 48 GLU B C 1
ATOM 1418 O O . GLU B 1 48 ? 1.625 -6.672 -5.215 1 92.81 48 GLU B O 1
ATOM 1423 N N . LEU B 1 49 ? 3.758 -6.688 -5.055 1 90.38 49 LEU B N 1
ATOM 1424 C CA . LEU B 1 49 ? 3.85 -6.613 -3.602 1 90.38 49 LEU B CA 1
ATOM 1425 C C . LEU B 1 49 ? 4.406 -5.266 -3.158 1 90.38 49 LEU B C 1
ATOM 1427 O O . LEU B 1 49 ? 5.492 -4.867 -3.584 1 90.38 49 LEU B O 1
ATOM 1431 N N . ASN B 1 50 ? 3.631 -4.637 -2.342 1 90.44 50 ASN B N 1
ATOM 1432 C CA . ASN B 1 50 ? 3.969 -3.258 -2.006 1 90.44 50 ASN B CA 1
ATOM 1433 C C . ASN B 1 50 ? 4.031 -3.047 -0.496 1 90.44 50 ASN B C 1
ATOM 1435 O O . ASN B 1 50 ? 3.416 -3.797 0.265 1 90.44 50 ASN B O 1
ATOM 1439 N N . ASP B 1 51 ? 4.727 -2.01 0.013 1 88.06 51 ASP B N 1
ATOM 1440 C CA . ASP B 1 51 ? 4.895 -1.629 1.412 1 88.06 51 ASP B CA 1
ATOM 1441 C C . ASP B 1 51 ? 3.77 -0.7 1.865 1 88.06 51 ASP B C 1
ATOM 1443 O O . ASP B 1 51 ? 2.969 -0.242 1.049 1 88.06 51 ASP B O 1
ATOM 1447 N N . ASP B 1 52 ? 3.768 -0.427 3.229 1 90.12 52 ASP B N 1
ATOM 1448 C CA . ASP B 1 52 ? 2.971 0.663 3.783 1 90.12 52 ASP B CA 1
ATOM 1449 C C . ASP B 1 52 ? 3.219 1.966 3.025 1 90.12 52 ASP B C 1
ATOM 1451 O O . ASP B 1 52 ? 4.344 2.234 2.596 1 90.12 52 ASP B O 1
ATOM 1455 N N . TYR B 1 53 ? 2.162 2.781 2.908 1 90.38 53 TYR B N 1
ATOM 1456 C CA . TYR B 1 53 ? 2.377 3.99 2.121 1 90.38 53 TYR B CA 1
ATOM 1457 C C . TYR B 1 53 ? 1.397 5.086 2.525 1 90.38 53 TYR B C 1
ATOM 1459 O O . TYR B 1 53 ? 0.338 4.805 3.088 1 90.38 53 TYR B O 1
ATOM 1467 N N . PHE B 1 54 ? 1.799 6.328 2.373 1 93.38 54 PHE B N 1
ATOM 1468 C CA . PHE B 1 54 ? 0.894 7.473 2.375 1 93.38 54 PHE B CA 1
ATOM 1469 C C . PHE B 1 54 ? 0.243 7.652 1.01 1 93.38 54 PHE B C 1
ATOM 1471 O O . PHE B 1 54 ? 0.888 7.453 -0.022 1 93.38 54 PHE B O 1
ATOM 1478 N N . ASN B 1 55 ? -0.989 8.008 0.966 1 91.38 55 ASN B N 1
ATOM 1479 C CA . ASN B 1 55 ? -1.666 8.391 -0.269 1 91.38 55 ASN B CA 1
ATOM 1480 C C . ASN B 1 55 ? -2.432 9.695 -0.106 1 91.38 55 ASN B C 1
ATOM 1482 O O . ASN B 1 55 ? -3.439 9.75 0.6 1 91.38 55 ASN B O 1
ATOM 1486 N N . PRO B 1 56 ? -2.014 10.812 -0.736 1 92.44 56 PRO B N 1
ATOM 1487 C CA . PRO B 1 56 ? -0.804 10.945 -1.553 1 92.44 56 PRO B CA 1
ATOM 1488 C C . PRO B 1 56 ? 0.476 10.914 -0.721 1 92.44 56 PRO B C 1
ATOM 1490 O O . PRO B 1 56 ? 0.438 11.164 0.486 1 92.44 56 PRO B O 1
ATOM 1493 N N . ASN B 1 57 ? 1.593 10.469 -1.428 1 91.94 57 ASN B N 1
ATOM 1494 C CA . ASN B 1 57 ? 2.871 10.477 -0.726 1 91.94 57 ASN B CA 1
ATOM 1495 C C . ASN B 1 57 ? 3.65 11.766 -0.992 1 91.94 57 ASN B C 1
ATOM 1497 O O . ASN B 1 57 ? 4.723 11.977 -0.42 1 91.94 57 ASN B O 1
ATOM 1501 N N . VAL B 1 58 ? 3.174 12.656 -1.943 1 91.69 58 VAL B N 1
ATOM 1502 C CA . VAL B 1 58 ? 3.648 14.023 -2.119 1 91.69 58 VAL B CA 1
ATOM 1503 C C . VAL B 1 58 ? 2.504 15 -1.865 1 91.69 58 VAL B C 1
ATOM 1505 O O . VAL B 1 58 ? 1.531 15.039 -2.623 1 91.69 58 VAL B O 1
ATOM 1508 N N . ILE B 1 59 ? 2.586 15.734 -0.798 1 93.44 59 ILE B N 1
ATOM 1509 C CA . ILE B 1 59 ? 1.562 16.672 -0.364 1 93.44 59 ILE B CA 1
ATOM 1510 C C . ILE B 1 59 ? 2.066 18.109 -0.553 1 93.44 59 ILE B C 1
ATOM 1512 O O . ILE B 1 59 ? 3.113 18.484 -0.02 1 93.44 59 ILE B O 1
ATOM 1516 N N . THR B 1 60 ? 1.401 18.891 -1.308 1 91.88 60 THR B N 1
ATOM 1517 C CA . THR B 1 60 ? 1.762 20.297 -1.511 1 91.88 60 THR B CA 1
ATOM 1518 C C . THR B 1 60 ? 0.824 21.219 -0.733 1 91.88 60 THR B C 1
ATOM 1520 O O . THR B 1 60 ? -0.397 21.125 -0.867 1 91.88 60 THR B O 1
ATOM 1523 N N . ILE B 1 61 ? 1.42 22.078 0.119 1 92.5 61 ILE B N 1
ATOM 1524 C CA . ILE B 1 61 ? 0.604 23.031 0.863 1 92.5 61 ILE B CA 1
ATOM 1525 C C . ILE B 1 61 ? 1.155 24.438 0.67 1 92.5 61 ILE B C 1
ATOM 1527 O O . ILE B 1 61 ? 2.348 24.609 0.411 1 92.5 61 ILE B O 1
ATOM 1531 N N . PRO B 1 62 ? 0.318 25.359 0.709 1 89.25 62 PRO B N 1
ATOM 1532 C CA . PRO B 1 62 ? 0.769 26.734 0.539 1 89.25 62 PRO B CA 1
ATOM 1533 C C . PRO B 1 62 ? 1.556 27.266 1.74 1 89.25 62 PRO B C 1
ATOM 1535 O O . PRO B 1 62 ? 1.321 26.828 2.871 1 89.25 62 PRO B O 1
ATOM 1538 N N . LEU B 1 63 ? 2.494 28.203 1.424 1 91.25 63 LEU B N 1
ATOM 1539 C CA . LEU B 1 63 ? 3.256 28.844 2.49 1 91.25 63 LEU B CA 1
ATOM 1540 C C . LEU B 1 63 ? 2.373 29.797 3.295 1 91.25 63 LEU B C 1
ATOM 1542 O O . LEU B 1 63 ? 2.496 29.875 4.52 1 91.25 63 LEU B O 1
ATOM 1546 N N . GLU B 1 64 ? 1.521 30.438 2.629 1 87.5 64 GLU B N 1
ATOM 1547 C CA . GLU B 1 64 ? 0.66 31.406 3.309 1 87.5 64 GLU B CA 1
ATOM 1548 C C . GLU B 1 64 ? -0.653 30.766 3.744 1 87.5 64 GLU B C 1
ATOM 1550 O O . GLU B 1 64 ? -1.291 30.047 2.963 1 87.5 64 GLU B O 1
ATOM 1555 N N . GLY B 1 65 ? -0.857 30.906 5.004 1 84.06 65 GLY B N 1
ATOM 1556 C CA . GLY B 1 65 ? -2.111 30.406 5.535 1 84.06 65 GLY B CA 1
ATOM 1557 C C . GLY B 1 65 ? -1.972 29.047 6.211 1 84.06 65 GLY B C 1
ATOM 1558 O O . GLY B 1 65 ? -0.87 28.5 6.289 1 84.06 65 GLY B O 1
ATOM 1559 N N . SER B 1 66 ? -3.045 28.641 6.754 1 89 66 SER B N 1
ATOM 1560 C CA . SER B 1 66 ? -3.111 27.328 7.406 1 89 66 SER B CA 1
ATOM 1561 C C . SER B 1 66 ? -3.771 26.297 6.504 1 89 66 SER B C 1
ATOM 1563 O O . SER B 1 66 ? -4.664 26.625 5.723 1 89 66 SER B O 1
ATOM 1565 N N . THR B 1 67 ? -3.168 25.203 6.523 1 90.19 67 THR B N 1
ATOM 1566 C CA . THR B 1 67 ? -3.766 24.062 5.824 1 90.19 67 THR B CA 1
ATOM 1567 C C . THR B 1 67 ? -4.176 22.984 6.809 1 90.19 67 THR B C 1
ATOM 1569 O O . THR B 1 67 ? -3.424 22.641 7.73 1 90.19 67 THR B O 1
ATOM 1572 N N . THR B 1 68 ? -5.379 22.484 6.648 1 92.12 68 THR B N 1
ATOM 1573 C CA . THR B 1 68 ? -5.82 21.344 7.449 1 92.12 68 THR B CA 1
ATOM 1574 C C . THR B 1 68 ? -5.594 20.031 6.695 1 92.12 68 THR B C 1
ATOM 1576 O O . THR B 1 68 ? -5.949 19.922 5.523 1 92.12 68 THR B O 1
ATOM 1579 N N . LEU B 1 69 ? -4.949 19.156 7.332 1 93.88 69 LEU B N 1
ATOM 1580 C CA . LEU B 1 69 ? -4.805 17.812 6.805 1 93.88 69 LEU B CA 1
ATOM 1581 C C . LEU B 1 69 ? -5.754 16.844 7.512 1 93.88 69 LEU B C 1
ATOM 1583 O O . LEU B 1 69 ? -5.766 16.766 8.742 1 93.88 69 LEU B O 1
ATOM 1587 N N . LEU B 1 70 ? -6.543 16.156 6.754 1 95.25 70 LEU B N 1
ATOM 1588 C CA . LEU B 1 70 ? -7.34 15.047 7.258 1 95.25 70 LEU B CA 1
ATOM 1589 C C . LEU B 1 70 ? -6.617 13.719 7.055 1 95.25 70 LEU B C 1
ATOM 1591 O O . LEU B 1 70 ? -6.547 13.211 5.934 1 95.25 70 LEU B O 1
ATOM 1595 N N . LEU B 1 71 ? -6.148 13.195 8.133 1 96.31 71 LEU B N 1
ATOM 1596 C CA . LEU B 1 71 ? -5.43 11.93 8.102 1 96.31 71 LEU B CA 1
ATOM 1597 C C . LEU B 1 71 ? -6.379 10.758 8.359 1 96.31 71 LEU B C 1
ATOM 1599 O O . LEU B 1 71 ? -7.082 10.734 9.375 1 96.31 71 LEU B O 1
ATOM 1603 N N . LYS B 1 72 ? -6.324 9.82 7.434 1 95.31 72 LYS B N 1
ATOM 1604 C CA . LYS B 1 72 ? -7.176 8.641 7.562 1 95.31 72 LYS B CA 1
ATOM 1605 C C . LYS B 1 72 ? -6.352 7.355 7.508 1 95.31 72 LYS B C 1
ATOM 1607 O O . LYS B 1 72 ? -5.773 7.027 6.469 1 95.31 72 LYS B O 1
ATOM 1612 N N . ASN B 1 73 ? -6.344 6.699 8.648 1 94.94 73 ASN B N 1
ATOM 1613 C CA . ASN B 1 73 ? -5.68 5.402 8.617 1 94.94 73 ASN B CA 1
ATOM 1614 C C . ASN B 1 73 ? -6.613 4.305 8.117 1 94.94 73 ASN B C 1
ATOM 1616 O O . ASN B 1 73 ? -7.516 3.877 8.844 1 94.94 73 ASN B O 1
ATOM 1620 N N . LYS B 1 74 ? -6.344 3.871 6.957 1 90.31 74 LYS B N 1
ATOM 1621 C CA . LYS B 1 74 ? -7.168 2.844 6.324 1 90.31 74 LYS B CA 1
ATOM 1622 C C . LYS B 1 74 ? -6.582 1.454 6.547 1 90.31 74 LYS B C 1
ATOM 1624 O O . LYS B 1 74 ? -7.129 0.458 6.07 1 90.31 74 LYS B O 1
ATOM 1629 N N . GLY B 1 75 ? -5.469 1.5 7.219 1 87.19 75 GLY B N 1
ATOM 1630 C CA . GLY B 1 75 ? -4.789 0.236 7.453 1 87.19 75 GLY B CA 1
ATOM 1631 C C . GLY B 1 75 ? -5.176 -0.41 8.773 1 87.19 75 GLY B C 1
ATOM 1632 O O . GLY B 1 75 ? -5.914 0.176 9.562 1 87.19 75 GLY B O 1
ATOM 1633 N N . LYS B 1 76 ? -4.672 -1.628 9.016 1 86.12 76 LYS B N 1
ATOM 1634 C CA . LYS B 1 76 ? -4.887 -2.383 10.242 1 86.12 76 LYS B CA 1
ATOM 1635 C C . LYS B 1 76 ? -3.814 -2.064 11.281 1 86.12 76 LYS B C 1
ATOM 1637 O O . LYS B 1 76 ? -3.959 -2.408 12.453 1 86.12 76 LYS B O 1
ATOM 1642 N N . ASN B 1 77 ? -2.797 -1.463 10.891 1 87.25 77 ASN B N 1
ATOM 1643 C CA . ASN B 1 77 ? -1.717 -1.065 11.789 1 87.25 77 ASN B CA 1
ATOM 1644 C C . ASN B 1 77 ? -1.821 0.408 12.172 1 87.25 77 ASN B C 1
ATOM 1646 O O . ASN B 1 77 ? -2.391 1.209 11.43 1 87.25 77 ASN B O 1
ATOM 1650 N N . GLU B 1 78 ? -1.238 0.646 13.344 1 91.56 78 GLU B N 1
ATOM 1651 C CA . GLU B 1 78 ? -1.02 2.045 13.703 1 91.56 78 GLU B CA 1
ATOM 1652 C C . GLU B 1 78 ? 0.097 2.658 12.859 1 91.56 78 GLU B C 1
ATOM 1654 O O . GLU B 1 78 ? 1.132 2.029 12.633 1 91.56 78 GLU B O 1
ATOM 1659 N N . HIS B 1 79 ? -0.12 3.836 12.391 1 94.81 79 HIS B N 1
ATOM 1660 C CA . HIS B 1 79 ? 0.894 4.582 11.656 1 94.81 79 HIS B CA 1
ATOM 1661 C C . HIS B 1 79 ? 1.087 5.977 12.25 1 94.81 79 HIS B C 1
ATOM 1663 O O . HIS B 1 79 ? 0.277 6.43 13.062 1 94.81 79 HIS B O 1
ATOM 1669 N N . THR B 1 80 ? 2.178 6.59 11.938 1 95.75 80 THR B N 1
ATOM 1670 C CA . THR B 1 80 ? 2.383 7.984 12.32 1 95.75 80 THR B CA 1
ATOM 1671 C C . THR B 1 80 ? 2.508 8.867 11.086 1 95.75 80 THR B C 1
ATOM 1673 O O . THR B 1 80 ? 2.916 8.406 10.016 1 95.75 80 THR B O 1
ATOM 1676 N N . PHE B 1 81 ? 1.998 10.047 11.18 1 97.25 81 PHE B N 1
ATOM 1677 C CA . PHE B 1 81 ? 2.311 11.148 10.273 1 97.25 81 PHE B CA 1
ATOM 1678 C C . PHE B 1 81 ? 3.322 12.102 10.906 1 97.25 81 PHE B C 1
ATOM 1680 O O . PHE B 1 81 ? 2.973 12.891 11.781 1 97.25 81 PHE B O 1
ATOM 1687 N N . THR B 1 82 ? 4.598 11.969 10.406 1 97.19 82 THR B N 1
ATOM 1688 C CA . THR B 1 82 ? 5.68 12.68 11.078 1 97.19 82 THR B CA 1
ATOM 1689 C C . THR B 1 82 ? 6.477 13.516 10.086 1 97.19 82 THR B C 1
ATOM 1691 O O . THR B 1 82 ? 7.008 12.992 9.109 1 97.19 82 THR B O 1
ATOM 1694 N N . VAL B 1 83 ? 6.457 14.797 10.266 1 97.19 83 VAL B N 1
ATOM 1695 C CA . VAL B 1 83 ? 7.32 15.742 9.57 1 97.19 83 VAL B CA 1
ATOM 1696 C C . VAL B 1 83 ? 8.156 16.531 10.586 1 97.19 83 VAL B C 1
ATOM 1698 O O . VAL B 1 83 ? 7.746 17.594 11.039 1 97.19 83 VAL B O 1
ATOM 1701 N N . LYS B 1 84 ? 9.328 16.094 10.797 1 95.31 84 LYS B N 1
ATOM 1702 C CA . LYS B 1 84 ? 10.148 16.594 11.898 1 95.31 84 LYS B CA 1
ATOM 1703 C C . LYS B 1 84 ? 10.422 18.078 11.75 1 95.31 84 LYS B C 1
ATOM 1705 O O . LYS B 1 84 ? 10.227 18.844 12.695 1 95.31 84 LYS B O 1
ATOM 1710 N N . LYS B 1 85 ? 10.805 18.484 10.594 1 95.25 85 LYS B N 1
ATOM 1711 C CA . LYS B 1 85 ? 11.219 19.875 10.375 1 95.25 85 LYS B CA 1
ATOM 1712 C C . LYS B 1 85 ? 10.031 20.828 10.492 1 95.25 85 LYS B C 1
ATOM 1714 O O . LYS B 1 85 ? 10.211 22.031 10.586 1 95.25 85 LYS B O 1
ATOM 1719 N N . LEU B 1 86 ? 8.867 20.266 10.453 1 95.38 86 LEU B N 1
ATOM 1720 C CA . LEU B 1 86 ? 7.68 21.094 10.641 1 95.38 86 LEU B CA 1
ATOM 1721 C C . LEU B 1 86 ? 7.094 20.906 12.031 1 95.38 86 LEU B C 1
ATOM 1723 O O . LEU B 1 86 ? 6.02 21.438 12.336 1 95.38 86 LEU B O 1
ATOM 1727 N N . GLY B 1 87 ? 7.676 20.094 12.797 1 94.81 87 GLY B N 1
ATOM 1728 C CA . GLY B 1 87 ? 7.238 19.859 14.164 1 94.81 87 GLY B CA 1
ATOM 1729 C C . GLY B 1 87 ? 6 18.984 14.25 1 94.81 87 GLY B C 1
ATOM 1730 O O . GLY B 1 87 ? 5.227 19.094 15.211 1 94.81 87 GLY B O 1
ATOM 1731 N N . ILE B 1 88 ? 5.785 18.234 13.305 1 96.19 88 ILE B N 1
ATOM 1732 C CA . ILE B 1 88 ? 4.59 17.406 13.258 1 96.19 88 ILE B CA 1
ATOM 1733 C C . ILE B 1 88 ? 4.953 15.961 13.602 1 96.19 88 ILE B C 1
ATOM 1735 O O . ILE B 1 88 ? 5.875 15.391 13.016 1 96.19 88 ILE B O 1
ATOM 1739 N N . ASP B 1 89 ? 4.262 15.375 14.523 1 97.31 89 ASP B N 1
ATOM 1740 C CA . ASP B 1 89 ? 4.359 13.969 14.906 1 97.31 89 ASP B CA 1
ATOM 1741 C C . ASP B 1 89 ? 3.033 13.453 15.469 1 97.31 89 ASP B C 1
ATOM 1743 O O . ASP B 1 89 ? 2.748 13.625 16.656 1 97.31 89 ASP B O 1
ATOM 1747 N N . VAL B 1 90 ? 2.256 12.797 14.625 1 97.5 90 VAL B N 1
ATOM 1748 C CA . VAL B 1 90 ? 0.9 12.398 14.984 1 97.5 90 VAL B CA 1
ATOM 1749 C C . VAL B 1 90 ? 0.74 10.891 14.805 1 97.5 90 VAL B C 1
ATOM 1751 O O . VAL B 1 90 ? 1.09 10.344 13.75 1 97.5 90 VAL B O 1
ATOM 1754 N N . VAL B 1 91 ? 0.275 10.25 15.805 1 97.06 91 VAL B N 1
ATOM 1755 C CA . VAL B 1 91 ? -0.091 8.844 15.703 1 97.06 91 VAL B CA 1
ATOM 1756 C C . VAL B 1 91 ? -1.537 8.719 15.234 1 97.06 91 VAL B C 1
ATOM 1758 O O . VAL B 1 91 ? -2.432 9.375 15.773 1 97.06 91 VAL B O 1
ATOM 1761 N N . VAL B 1 92 ? -1.771 8.008 14.227 1 96.5 92 VAL B N 1
ATOM 1762 C CA . VAL B 1 92 ? -3.113 7.691 13.75 1 96.5 92 VAL B CA 1
ATOM 1763 C C . VAL B 1 92 ? -3.385 6.199 13.914 1 96.5 92 VAL B C 1
ATOM 1765 O O . VAL B 1 92 ? -2.789 5.375 13.211 1 96.5 92 VAL B O 1
ATOM 1768 N N . GLU B 1 93 ? -4.289 5.891 14.781 1 94.81 93 GLU B N 1
ATOM 1769 C CA . GLU B 1 93 ? -4.613 4.492 15.055 1 94.81 93 GLU B CA 1
ATOM 1770 C C . GLU B 1 93 ? -5.367 3.863 13.883 1 94.81 93 GLU B C 1
ATOM 1772 O O . GLU B 1 93 ? -5.973 4.57 13.078 1 94.81 93 GLU B O 1
ATOM 1777 N N . SER B 1 94 ? -5.289 2.549 13.852 1 91.69 94 SER B N 1
ATOM 1778 C CA . SER B 1 94 ? -5.969 1.804 12.797 1 91.69 94 SER B CA 1
ATOM 1779 C C . SER B 1 94 ? -7.441 2.189 12.711 1 91.69 94 SER B C 1
ATOM 1781 O O . SER B 1 94 ? -8.133 2.26 13.734 1 91.69 94 SER B O 1
ATOM 1783 N N . GLY B 1 95 ? -7.871 2.486 11.469 1 92.44 95 GLY B N 1
ATOM 1784 C CA . GLY B 1 95 ? -9.273 2.766 11.219 1 92.44 95 GLY B CA 1
ATOM 1785 C C . GLY B 1 95 ? -9.719 4.121 11.734 1 92.44 95 GLY B C 1
ATOM 1786 O O . GLY B 1 95 ? -10.898 4.465 11.664 1 92.44 95 GLY B O 1
ATOM 1787 N N . LYS B 1 96 ? -8.859 4.867 12.273 1 95.81 96 LYS B N 1
ATOM 1788 C CA . LYS B 1 96 ? -9.211 6.164 12.844 1 95.81 96 LYS B CA 1
ATOM 1789 C C . LYS B 1 96 ? -8.773 7.301 11.922 1 95.81 96 LYS B C 1
ATOM 1791 O O . LYS B 1 96 ? -8.094 7.07 10.922 1 95.81 96 LYS B O 1
ATOM 1796 N N . GLU B 1 97 ? -9.297 8.445 12.227 1 95.81 97 GLU B N 1
ATOM 1797 C CA . GLU B 1 97 ? -8.93 9.664 11.508 1 95.81 97 GLU B CA 1
ATOM 1798 C C . GLU B 1 97 ? -8.508 10.766 12.477 1 95.81 97 GLU B C 1
ATOM 1800 O O . GLU B 1 97 ? -8.953 10.797 13.625 1 95.81 97 GLU B O 1
ATOM 1805 N N . LYS B 1 98 ? -7.656 11.602 12.047 1 96.38 98 LYS B N 1
ATOM 1806 C CA . LYS B 1 98 ? -7.219 12.766 12.812 1 96.38 98 LYS B CA 1
ATOM 1807 C C . LYS B 1 98 ? -7.055 13.984 11.898 1 96.38 98 LYS B C 1
ATOM 1809 O O . LYS B 1 98 ? -6.598 13.859 10.766 1 96.38 98 LYS B O 1
ATOM 1814 N N . ASN B 1 99 ? -7.445 15.102 12.43 1 94.44 99 ASN B N 1
ATOM 1815 C CA . ASN B 1 99 ? -7.164 16.375 11.766 1 94.44 99 ASN B CA 1
ATOM 1816 C C . ASN B 1 99 ? -5.965 17.078 12.398 1 94.44 99 ASN B C 1
ATOM 1818 O O . ASN B 1 99 ? -5.844 17.141 13.617 1 94.44 99 ASN B O 1
ATOM 1822 N N . ILE B 1 100 ? -5.199 17.562 11.492 1 94.56 100 ILE B N 1
ATOM 1823 C CA . ILE B 1 100 ? -4.137 18.422 11.992 1 94.56 100 ILE B CA 1
ATOM 1824 C C . ILE B 1 100 ? -4.078 19.703 11.164 1 94.56 100 ILE B C 1
ATOM 1826 O O . ILE B 1 100 ? -4.477 19.719 9.992 1 94.56 100 ILE B O 1
ATOM 1830 N N . THR B 1 101 ? -3.672 20.734 11.805 1 92.5 101 THR B N 1
ATOM 1831 C CA . THR B 1 101 ? -3.465 22.016 11.133 1 92.5 101 THR B CA 1
ATOM 1832 C C . THR B 1 101 ? -1.976 22.328 11.008 1 92.5 101 THR B C 1
ATOM 1834 O O . THR B 1 101 ? -1.226 22.203 11.977 1 92.5 101 THR B O 1
ATOM 1837 N N . VAL B 1 102 ? -1.612 22.719 9.836 1 92.94 102 VAL B N 1
ATOM 1838 C CA . VAL B 1 102 ? -0.21 23 9.555 1 92.94 102 VAL B CA 1
ATOM 1839 C C . VAL B 1 102 ? -0.058 24.453 9.125 1 92.94 102 VAL B C 1
ATOM 1841 O O . VAL B 1 102 ? -0.793 24.938 8.258 1 92.94 102 VAL B O 1
ATOM 1844 N N . LYS B 1 103 ? 0.857 25.078 9.695 1 91.56 103 LYS B N 1
ATOM 1845 C CA . LYS B 1 103 ? 1.213 26.469 9.375 1 91.56 103 LYS B CA 1
ATOM 1846 C C . LYS B 1 103 ? 2.715 26.609 9.141 1 91.56 103 LYS B C 1
ATOM 1848 O O . LYS B 1 103 ? 3.457 26.969 10.055 1 91.56 103 LYS B O 1
ATOM 1853 N N . PRO B 1 104 ? 3.064 26.359 7.945 1 92 104 PRO B N 1
ATOM 1854 C CA . PRO B 1 104 ? 4.508 26.406 7.691 1 92 104 PRO B CA 1
ATOM 1855 C C . PRO B 1 104 ? 5.07 27.828 7.707 1 92 104 PRO B C 1
ATOM 1857 O O . PRO B 1 104 ? 4.375 28.766 7.332 1 92 104 PRO B O 1
ATOM 1860 N N . LYS B 1 105 ? 6.266 27.969 8.031 1 93.5 105 LYS B N 1
ATOM 1861 C CA . LYS B 1 105 ? 6.918 29.266 8.109 1 93.5 105 LYS B CA 1
ATOM 1862 C C . LYS B 1 105 ? 7.887 29.469 6.945 1 93.5 105 LYS B C 1
ATOM 1864 O O . LYS B 1 105 ? 8.227 30.609 6.605 1 93.5 105 LYS B O 1
ATOM 1869 N N . ASN B 1 106 ? 8.406 28.422 6.387 1 95.25 106 ASN B N 1
ATOM 1870 C CA . ASN B 1 106 ? 9.383 28.469 5.312 1 95.25 106 ASN B CA 1
ATOM 1871 C C . ASN B 1 106 ? 8.992 27.562 4.148 1 95.25 106 ASN B C 1
ATOM 1873 O O . ASN B 1 106 ? 8.5 26.453 4.363 1 95.25 106 ASN B O 1
ATOM 1877 N N . ALA B 1 107 ? 9.258 28.094 3.004 1 95.5 107 ALA B N 1
ATOM 1878 C CA . ALA B 1 107 ? 9.094 27.266 1.815 1 95.5 107 ALA B CA 1
ATOM 1879 C C . ALA B 1 107 ? 10.172 26.203 1.74 1 95.5 107 ALA B C 1
ATOM 1881 O O . ALA B 1 107 ? 11.242 26.344 2.35 1 95.5 107 ALA B O 1
ATOM 1882 N N . GLY B 1 108 ? 9.805 25.094 1.058 1 95.56 108 GLY B N 1
ATOM 1883 C CA . GLY B 1 108 ? 10.781 24.031 0.885 1 95.56 108 GLY B CA 1
ATOM 1884 C C . GLY B 1 108 ? 10.156 22.656 0.794 1 95.56 108 GLY B C 1
ATOM 1885 O O . GLY B 1 108 ? 8.938 22.516 0.721 1 95.56 108 GLY B O 1
ATOM 1886 N N . THR B 1 109 ? 10.977 21.703 0.616 1 95.88 109 THR B N 1
ATOM 18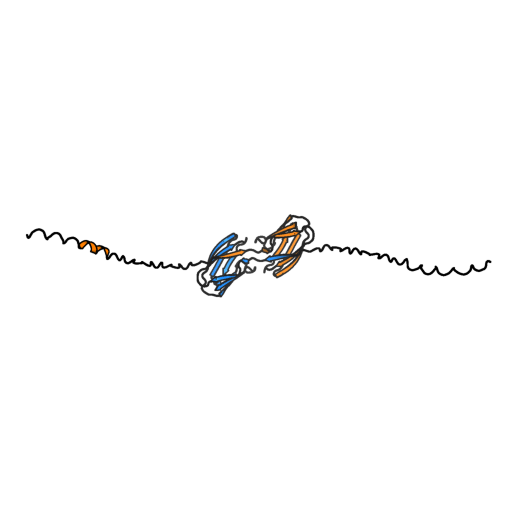87 C CA . THR B 1 109 ? 10.578 20.297 0.621 1 95.88 109 THR B CA 1
ATOM 1888 C C . THR B 1 109 ? 10.961 19.625 1.94 1 95.88 109 THR B C 1
ATOM 1890 O O . THR B 1 109 ? 12.109 19.703 2.365 1 95.88 109 THR B O 1
ATOM 1893 N N . TYR B 1 110 ? 9.938 19.062 2.57 1 96 110 TYR B N 1
ATOM 1894 C CA . TYR B 1 110 ? 10.109 18.422 3.875 1 96 110 TYR B CA 1
ATOM 1895 C C . TYR B 1 110 ? 9.891 16.922 3.781 1 96 110 TYR B C 1
ATOM 1897 O O . TYR B 1 110 ? 8.984 16.453 3.08 1 96 110 TYR B O 1
ATOM 1905 N N . GLU B 1 111 ? 10.711 16.156 4.52 1 96.12 111 GLU B N 1
ATOM 1906 C CA . GLU B 1 111 ? 10.562 14.695 4.543 1 96.12 111 GLU B CA 1
ATOM 1907 C C . GLU B 1 111 ? 9.383 14.273 5.41 1 96.12 111 GLU B C 1
ATOM 1909 O O . GLU B 1 111 ? 9.234 14.75 6.539 1 96.12 111 GLU B O 1
ATOM 1914 N N . LEU B 1 112 ? 8.516 13.484 4.875 1 96.81 112 LEU B N 1
ATOM 1915 C CA . LEU B 1 112 ? 7.434 12.82 5.582 1 96.81 112 LEU B CA 1
ATOM 1916 C C . LEU B 1 112 ? 7.766 11.352 5.828 1 96.81 112 LEU B C 1
ATOM 1918 O O . LEU B 1 112 ? 8.172 10.641 4.91 1 96.81 112 LEU B O 1
ATOM 1922 N N . ILE B 1 113 ? 7.574 10.914 7.16 1 94.5 113 ILE B N 1
ATOM 1923 C CA . ILE B 1 113 ? 7.848 9.508 7.445 1 94.5 113 ILE B CA 1
ATOM 1924 C C . ILE B 1 113 ? 6.777 8.953 8.383 1 94.5 113 ILE B C 1
ATOM 1926 O O . ILE B 1 113 ? 6.121 9.711 9.102 1 94.5 113 ILE B O 1
ATOM 1930 N N . CYS B 1 114 ? 6.531 7.715 8.352 1 95.06 114 CYS B N 1
ATOM 1931 C CA . CYS B 1 114 ? 5.996 6.973 9.492 1 95.06 114 CYS B CA 1
ATOM 1932 C C . CYS B 1 114 ? 7.117 6.414 10.359 1 95.06 114 CYS B C 1
ATOM 1934 O O . CYS B 1 114 ? 7.891 5.566 9.906 1 95.06 114 CYS B O 1
ATOM 1936 N N . ARG B 1 115 ? 7.145 6.902 11.594 1 91.69 115 ARG B N 1
ATOM 1937 C CA . ARG B 1 115 ? 8.25 6.508 12.453 1 91.69 115 ARG B CA 1
ATOM 1938 C C . ARG B 1 115 ? 8.289 4.992 12.641 1 91.69 115 ARG B C 1
ATOM 1940 O O . ARG B 1 115 ? 9.367 4.402 12.75 1 91.69 115 ARG B O 1
ATOM 1947 N N . TYR B 1 116 ? 7.18 4.371 12.688 1 85.88 116 TYR B N 1
ATOM 1948 C CA . TYR B 1 116 ? 7.082 2.945 12.984 1 85.88 116 TYR B CA 1
ATOM 1949 C C . TYR B 1 116 ? 7.531 2.105 11.797 1 85.88 116 TYR B C 1
ATOM 1951 O O . TYR B 1 116 ? 7.941 0.955 11.961 1 85.88 116 TYR B O 1
ATOM 1959 N N . HIS B 1 117 ? 7.418 2.688 10.602 1 85.56 117 HIS B N 1
ATOM 1960 C CA . HIS B 1 117 ? 7.668 1.9 9.406 1 85.56 117 HIS B CA 1
ATOM 1961 C C . HIS B 1 117 ? 8.641 2.615 8.469 1 85.56 117 HIS B C 1
ATOM 1963 O O . HIS B 1 117 ? 8.531 2.496 7.246 1 85.56 117 HIS B O 1
ATOM 1969 N N . LEU B 1 118 ? 9.5 3.477 9.078 1 80.38 118 LEU B N 1
ATOM 1970 C CA . LEU B 1 118 ? 10.469 4.199 8.258 1 80.38 118 LEU B CA 1
ATOM 1971 C C . LEU B 1 118 ? 11.383 3.23 7.516 1 80.38 118 LEU B C 1
ATOM 1973 O O . LEU B 1 118 ? 11.578 3.352 6.305 1 80.38 118 LEU B O 1
ATOM 1977 N N . LEU B 1 119 ? 11.914 2.271 8.258 1 76.44 119 LEU B N 1
ATOM 1978 C CA . LEU B 1 119 ? 12.852 1.312 7.684 1 76.44 119 LEU B CA 1
ATOM 1979 C C . LEU B 1 119 ? 12.148 0.378 6.703 1 76.44 119 LEU B C 1
ATOM 1981 O O . LEU B 1 119 ? 12.805 -0.305 5.914 1 76.44 119 LEU B O 1
ATOM 1985 N N . LYS B 1 120 ? 10.836 0.401 6.754 1 75.31 120 LYS B N 1
ATOM 1986 C CA . LYS B 1 120 ? 10.062 -0.453 5.859 1 75.31 120 LYS B CA 1
ATOM 1987 C C . LYS B 1 120 ? 9.609 0.316 4.625 1 75.31 120 LYS B C 1
ATOM 1989 O O . LYS B 1 120 ? 8.852 -0.208 3.807 1 75.31 120 LYS B O 1
ATOM 1994 N N . GLY B 1 121 ? 9.953 1.617 4.551 1 80.69 121 GLY B N 1
ATOM 1995 C CA . GLY B 1 121 ? 9.789 2.365 3.314 1 80.69 121 GLY B CA 1
ATOM 1996 C C . GLY B 1 121 ? 8.57 3.27 3.322 1 80.69 121 GLY B C 1
ATOM 1997 O O . GLY B 1 121 ? 8.211 3.844 2.293 1 80.69 121 GLY B O 1
ATOM 1998 N N . MET B 1 122 ? 7.871 3.387 4.449 1 90.44 122 MET B N 1
ATOM 1999 C CA . MET B 1 122 ? 6.715 4.277 4.496 1 90.44 122 MET B CA 1
ATOM 2000 C C . MET B 1 122 ? 7.152 5.727 4.668 1 90.44 122 MET B C 1
ATOM 2002 O O . MET B 1 122 ? 7.293 6.211 5.793 1 90.44 122 MET B O 1
ATOM 2006 N N . GLU B 1 123 ? 7.332 6.32 3.52 1 91.12 123 GLU B N 1
ATOM 2007 C CA . GLU B 1 123 ? 7.832 7.691 3.482 1 91.12 123 GLU B CA 1
ATOM 2008 C C . GLU B 1 123 ? 7.168 8.492 2.365 1 91.12 123 GLU B C 1
ATOM 2010 O O . GLU B 1 123 ? 6.484 7.922 1.51 1 91.12 123 GLU B O 1
ATOM 2015 N N . GLY B 1 124 ? 7.285 9.812 2.396 1 94 124 GLY B N 1
ATOM 2016 C CA . GLY B 1 124 ? 6.801 10.781 1.424 1 94 124 GLY B CA 1
ATOM 2017 C C . GLY B 1 124 ? 7.441 12.148 1.569 1 94 124 GLY B C 1
ATOM 2018 O O . GLY B 1 124 ? 8.57 12.258 2.062 1 94 124 GLY B O 1
ATOM 2019 N N . LYS B 1 125 ? 6.75 13.141 0.982 1 94.25 125 LYS B N 1
ATOM 2020 C CA . LYS B 1 125 ? 7.23 14.523 1.051 1 94.25 125 LYS B CA 1
ATOM 2021 C C . LYS B 1 125 ? 6.074 15.5 1.234 1 94.25 125 LYS B C 1
ATOM 2023 O O . LYS B 1 125 ? 4.977 15.273 0.722 1 94.25 125 LYS B O 1
ATOM 2028 N N . VAL B 1 126 ? 6.406 16.531 1.984 1 95.88 126 VAL B N 1
ATOM 2029 C CA . VAL B 1 126 ? 5.535 17.703 2.055 1 95.88 126 VAL B CA 1
ATOM 2030 C C . VAL B 1 126 ? 6.227 18.891 1.397 1 95.88 126 VAL B C 1
ATOM 2032 O O . VAL B 1 126 ? 7.32 19.297 1.809 1 95.88 126 VAL B O 1
ATOM 2035 N N . ILE B 1 127 ? 5.66 19.391 0.404 1 94.25 127 ILE B N 1
ATOM 2036 C CA . ILE B 1 127 ? 6.203 20.547 -0.3 1 94.25 127 ILE B CA 1
ATOM 2037 C C . ILE B 1 127 ? 5.434 21.797 0.104 1 94.25 127 ILE B C 1
ATOM 2039 O O . ILE B 1 127 ? 4.211 21.859 -0.031 1 94.25 127 ILE B O 1
ATOM 2043 N N . VAL B 1 128 ? 6.156 22.719 0.604 1 94.75 128 VAL B N 1
ATOM 2044 C CA . VAL B 1 128 ? 5.594 24.016 0.96 1 94.75 128 VAL B CA 1
ATOM 2045 C C . VAL B 1 128 ? 6.012 25.062 -0.073 1 94.75 128 VAL B C 1
ATOM 2047 O O . VAL B 1 128 ? 7.207 25.266 -0.311 1 94.75 128 VAL B O 1
ATOM 2050 N N . LYS B 1 129 ? 5.012 25.609 -0.675 1 91.81 129 LYS B N 1
ATOM 2051 C CA . LYS B 1 129 ? 5.328 26.609 -1.695 1 91.81 129 LYS B CA 1
ATOM 2052 C C . LYS B 1 129 ? 4.25 27.688 -1.765 1 91.81 129 LYS B C 1
ATOM 2054 O O . LYS B 1 129 ? 3.102 27.438 -1.392 1 91.81 129 LYS B O 1
#

Nearest PDB structures (foldseek):
  4hcf-assembly2_B  TM=9.184E-01  e=9.515E-13  Bacillus anthracis str. Ames
  5tk2-assembly3_C  TM=9.799E-01  e=4.159E-12  Bacillus anthracis str. Ames
  1iby-assembly1_C  TM=9.341E-01  e=4.915E-06  Nitrosomonas europaea
  1bxv-assembly1_A  TM=7.614E-01  e=1.505E-04  Synechococcus elongatus PCC 7942 = FACHB-805
  7paz-assembly1_A  TM=6.609E-01  e=3.056E-04  Alcaligenes faecalis

Secondary structure (DSSP, 8-state):
---TTSSTTGGGGGGGGGGG----------------------EEEEEEEE--EEESSEEEE-SSS-EEEEEEE-SSS-EEEEEGGGTEEEEE-TT-EEEEEE--SS-EEEEEE-GGGTTTT-EEEEEE-/-----GGGGGGGGGGGGGTT-----------------------EEEEEEE--EEESSEEEE-SSS-EEEEEEE-SSS-EEEEEGGGTEEEEE-TT-EEEEEE--SS-EEEEEE-GGGTTTT-EEEEEE-

Sequence (258 aa):
MSMNRWLFRFSSLLVMIVWWMSLGSFHVFASVNVVTQPTDVTNVIEVELNDDYFNPNVITIPLEGSTTLLLKNKGKNEHTFTVKKLGIDVVVESGKEKNITVKPKNAGTYELICRYHLLKGMEGKVIVKMSMNRWLFRFSSLLVMIVWWMSLGSFHVFASVNVVTQPTDVTNVIEVELNDDYFNPNVITIPLEGSTTLLLKNKGKNEHTFTVKKLGIDVVVESGKEKNITVKPKNAGTYELICRYHLLKGMEGKVIVK

InterPro domains:
  IPR008972 Cupredoxin [G3DSA:2.60.40.420] (31-129)
  IPR008972 Cupredoxin [SSF49503] (40-128)
  IPR028096 EfeO-type cupredoxin-like domain [PF13473] (15-128)
  IPR050845 Copper-binding electron transfer protein [PTHR38439] (11-90)

pLDDT: mean 76.28, std 23.28, range [25.72, 97.5]

Radius of gyration: 48.46 Å; Cα contacts (8 Å, |Δi|>4): 476; chains: 2; bounding box: 75×163×134 Å